Protein 6P2D (pdb70)

InterPro domains:
  IPR011611 Carbohydrate kinase PfkB [PF00294] (4-289)
  IPR029056 Ribokinase-like [G3DSA:3.40.1190.20] (3-298)
  IPR029056 Ribokinase-like [SSF53613] (1-293)
  IPR034093 Ketohexokinase [cd01939] (5-295)
  IPR052562 Ketohexokinase-related [PTHR42774] (1-298)

Structure (mmCIF, N/CA/C/O backbone):
data_6P2D
#
_entry.id   6P2D
#
_cell.length_a   42.252
_cell.length_b   78.446
_cell.length_c   150.772
_cell.angle_alpha   90.00
_cell.angle_beta   90.00
_cell.angle_gamma   90.00
#
_symmetry.space_group_name_H-M   'C 2 2 21'
#
loop_
_entity.id
_entity.type
_entity.pdbx_description
1 polymer Ketohexokinase
2 non-polymer "ADENOSINE-5'-DIPHOSPHATE"
3 non-polymer beta-D-fructofuranose
4 non-polymer 'NITRATE ION'
5 water water
#
loop_
_atom_site.group_PDB
_atom_site.id
_atom_site.type_symbol
_atom_site.label_atom_id
_atom_site.label_alt_id
_atom_site.label_comp_id
_atom_site.label_asym_id
_atom_site.label_entity_id
_atom_site.label_seq_id
_atom_site.pdbx_PDB_ins_code
_atom_site.Cartn_x
_atom_site.Cartn_y
_atom_site.Cartn_z
_atom_site.occupancy
_atom_site.B_iso_or_equiv
_atom_site.auth_seq_id
_atom_site.auth_comp_id
_atom_site.auth_asym_id
_atom_site.auth_atom_id
_atom_site.pdbx_PDB_model_num
ATOM 1 N N . GLU A 1 20 ? 31.307 49.600 69.295 1.00 31.46 3 GLU A N 1
ATOM 2 C CA . GLU A 1 20 ? 31.565 50.289 68.036 1.00 32.22 3 GLU A CA 1
ATOM 3 C C . GLU A 1 20 ? 32.477 49.464 67.129 1.00 24.32 3 GLU A C 1
ATOM 4 O O . GLU A 1 20 ? 32.337 49.495 65.906 1.00 19.33 3 GLU A O 1
ATOM 10 N N . LYS A 1 21 ? 33.410 48.726 67.730 1.00 14.32 4 LYS A N 1
ATOM 11 C CA . LYS A 1 21 ? 34.306 47.888 66.944 1.00 10.82 4 LYS A CA 1
ATOM 12 C C . LYS A 1 21 ? 33.512 46.820 66.203 1.00 11.45 4 LYS A C 1
ATOM 13 O O . LYS A 1 21 ? 32.541 46.266 66.727 1.00 13.43 4 LYS A O 1
ATOM 19 N N . GLN A 1 22 ? 33.924 46.544 64.971 1.00 6.46 5 GLN A N 1
ATOM 20 C CA . GLN A 1 22 ? 33.215 45.633 64.088 1.00 5.82 5 GLN A CA 1
ATOM 21 C C . GLN A 1 22 ? 33.959 44.310 63.976 1.00 4.59 5 GLN A C 1
ATOM 22 O O . GLN A 1 22 ? 35.065 44.134 64.494 1.00 5.64 5 GLN A O 1
ATOM 28 N N . ILE A 1 23 ? 33.322 43.368 63.292 1.00 3.58 6 ILE A N 1
ATOM 29 C CA . ILE A 1 23 ? 33.939 42.102 62.920 1.00 1.08 6 ILE A CA 1
ATOM 30 C C . ILE A 1 23 ? 34.150 42.135 61.415 1.00 4.40 6 ILE A C 1
ATOM 31 O O . ILE A 1 23 ? 33.228 42.465 60.663 1.00 4.12 6 ILE A O 1
ATOM 36 N N . LEU A 1 24 ? 35.364 41.828 60.975 1.00 2.81 7 LEU A N 1
AT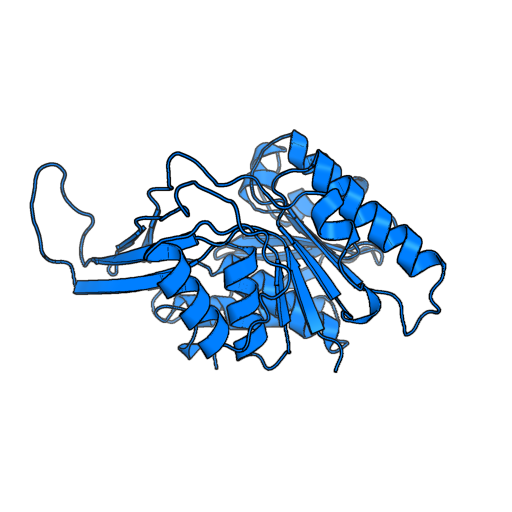OM 37 C CA . LEU A 1 24 ? 35.698 41.821 59.557 1.00 1.36 7 LEU A CA 1
ATOM 38 C C . LEU A 1 24 ? 35.858 40.388 59.077 1.00 3.30 7 LEU A C 1
ATOM 39 O O . LEU A 1 24 ? 36.551 39.590 59.716 1.00 4.08 7 LEU A O 1
ATOM 44 N N . CYS A 1 25 ? 35.220 40.068 57.952 1.00 2.02 8 CYS A N 1
ATOM 45 C CA . CYS A 1 25 ? 35.389 38.779 57.290 1.00 1.47 8 CYS A CA 1
ATOM 46 C C . CYS A 1 25 ? 35.991 39.028 55.916 1.00 2.19 8 CYS A C 1
ATOM 47 O O . CYS A 1 25 ? 35.440 39.803 55.129 1.00 4.30 8 CYS A O 1
ATOM 50 N N . VAL A 1 26 ? 37.113 38.372 55.631 1.00 2.76 9 VAL A N 1
ATOM 51 C CA . VAL A 1 26 ? 37.804 38.487 54.351 1.00 3.32 9 VAL A CA 1
ATOM 52 C C . VAL A 1 26 ? 37.608 37.187 53.587 1.00 3.36 9 VAL A C 1
ATOM 53 O O . VAL A 1 26 ? 37.861 36.101 54.122 1.00 0.01 9 VAL A O 1
ATOM 57 N N . GLY A 1 27 ? 37.165 37.294 52.337 1.00 3.11 10 GLY A N 1
ATOM 58 C CA . GLY A 1 27 ? 37.002 36.115 51.512 1.00 3.19 10 GLY A CA 1
ATOM 59 C C . GLY A 1 27 ? 36.176 36.340 50.262 1.00 3.15 10 GLY A C 1
ATOM 60 O O . GLY A 1 27 ? 36.334 37.351 49.575 1.00 4.65 10 GLY A O 1
ATOM 61 N N . LEU A 1 28 ? 35.274 35.408 49.971 1.00 4.68 11 LEU A N 1
ATOM 62 C CA . LEU A 1 28 ? 34.560 35.375 48.704 1.00 3.87 11 LEU A CA 1
ATOM 63 C C . LEU A 1 28 ? 33.123 35.850 48.875 1.00 4.28 11 LEU A C 1
ATOM 64 O O . LEU A 1 28 ? 32.466 35.534 49.872 1.00 3.47 11 LEU A O 1
ATOM 69 N N . VAL A 1 29 ? 32.648 36.618 47.895 1.00 3.50 12 VAL A N 1
ATOM 70 C CA . VAL A 1 29 ? 31.229 36.895 47.706 1.00 2.09 12 VAL A CA 1
ATOM 71 C C . VAL A 1 29 ? 30.853 36.408 46.313 1.00 3.34 12 VAL A C 1
ATOM 72 O O . VAL A 1 29 ? 31.594 36.633 45.349 1.00 5.49 12 VAL A O 1
ATOM 76 N N . VAL A 1 30 ? 29.733 35.697 46.219 1.00 3.77 13 VAL A N 1
ATOM 77 C CA . VAL A 1 30 ? 29.177 35.262 44.948 1.00 3.37 13 VAL A CA 1
ATOM 78 C C . VAL A 1 30 ? 27.682 35.540 44.971 1.00 3.96 13 VAL A C 1
ATOM 79 O O . VAL A 1 30 ? 27.089 35.787 46.020 1.00 4.59 13 VAL A O 1
ATOM 83 N N . LEU A 1 31 ? 27.074 35.489 43.794 1.00 3.94 14 LEU A N 1
ATOM 84 C CA . LEU A 1 31 ? 25.625 35.496 43.673 1.00 3.43 14 LEU A CA 1
ATOM 85 C C . LEU A 1 31 ? 25.157 34.050 43.560 1.00 5.90 14 LEU A C 1
ATOM 86 O O . LEU A 1 31 ? 25.580 33.328 42.651 1.00 2.68 14 LEU A O 1
ATOM 91 N N . ASP A 1 32 ? 24.319 33.621 44.501 1.00 3.46 15 ASP A N 1
ATOM 92 C CA . ASP A 1 32 ? 23.707 32.297 44.458 1.00 2.85 15 ASP A CA 1
ATOM 93 C C . ASP A 1 32 ? 22.327 32.410 43.823 1.00 7.31 15 ASP A C 1
ATOM 94 O O . ASP A 1 32 ? 21.452 33.098 44.358 1.00 5.95 15 ASP A O 1
ATOM 99 N N . ILE A 1 33 ? 22.126 31.739 42.695 1.00 2.90 16 ILE A N 1
ATOM 100 C CA . ILE A 1 33 ? 20.786 31.542 42.157 1.00 6.45 16 ILE A CA 1
ATOM 101 C C . ILE A 1 33 ? 20.356 30.152 42.598 1.00 6.09 16 ILE A C 1
ATOM 102 O O . ILE A 1 33 ? 20.939 29.145 42.178 1.00 6.33 16 ILE A O 1
ATOM 107 N N . ILE A 1 34 ? 19.361 30.098 43.477 1.00 5.21 17 ILE A N 1
ATOM 108 C CA . ILE A 1 34 ? 18.992 28.878 44.182 1.00 2.21 17 ILE A CA 1
ATOM 109 C C . ILE A 1 34 ? 17.652 28.398 43.648 1.00 5.29 17 ILE A C 1
ATOM 110 O O . ILE A 1 34 ? 16.657 29.131 43.700 1.00 4.60 17 ILE A O 1
ATOM 115 N N . ASN A 1 35 ? 17.628 27.164 43.149 1.00 5.70 18 ASN A N 1
ATOM 116 C CA . ASN A 1 35 ? 16.428 26.533 42.612 1.00 2.17 18 ASN A CA 1
ATOM 117 C C . ASN A 1 35 ? 15.978 25.452 43.587 1.00 7.08 18 ASN A C 1
ATOM 118 O O . ASN A 1 35 ? 16.681 24.456 43.783 1.00 10.09 18 ASN A O 1
ATOM 123 N N . VAL A 1 36 ? 14.815 25.649 44.198 1.00 9.46 19 VAL A N 1
ATOM 124 C CA . VAL A 1 36 ? 14.221 24.645 45.073 1.00 9.11 19 VAL A CA 1
ATOM 125 C C . VAL A 1 36 ? 13.352 23.732 44.219 1.00 14.33 19 VAL A C 1
ATOM 126 O O . VAL A 1 36 ? 12.425 24.195 43.545 1.00 5.85 19 VAL A O 1
ATOM 130 N N . VAL A 1 37 ? 13.651 22.435 44.240 1.00 10.00 20 VAL A N 1
ATOM 131 C CA . VAL A 1 37 ? 12.938 21.462 43.425 1.00 12.22 20 VAL A CA 1
ATOM 132 C C . VAL A 1 37 ? 12.353 20.380 44.324 1.00 15.82 20 VAL A C 1
ATOM 133 O O . VAL A 1 37 ? 12.796 20.167 45.455 1.00 17.93 20 VAL A O 1
ATOM 137 N N . ASP A 1 38 ? 11.335 19.694 43.801 1.00 14.49 21 ASP A N 1
ATOM 138 C CA . ASP A 1 38 ? 10.761 18.537 44.476 1.00 21.17 21 ASP A CA 1
ATOM 139 C C . ASP A 1 38 ? 11.362 17.222 43.999 1.00 20.80 21 ASP A C 1
ATOM 140 O O . ASP A 1 38 ? 11.084 16.176 44.596 1.00 17.84 21 ASP A O 1
ATOM 145 N N . LYS A 1 39 ? 12.162 17.249 42.937 1.00 12.62 22 LYS A N 1
ATOM 146 C CA . LYS A 1 39 ? 12.920 16.087 42.499 1.00 15.61 22 LYS A CA 1
ATOM 147 C C . LYS A 1 39 ? 14.118 16.581 41.705 1.00 17.23 22 LYS A C 1
ATOM 148 O O . LYS A 1 39 ? 14.047 17.611 41.028 1.00 13.50 22 LYS A O 1
ATOM 154 N N . TYR A 1 40 ? 15.224 15.853 41.815 1.00 20.33 23 TYR A N 1
ATOM 155 C CA . TYR A 1 40 ? 16.438 16.250 41.115 1.00 11.85 23 TYR A CA 1
ATOM 156 C C . TYR A 1 40 ? 16.177 16.261 39.612 1.00 13.48 23 TYR A C 1
ATOM 157 O O . TYR A 1 40 ? 15.562 15.322 39.089 1.00 12.83 23 TYR A O 1
ATOM 166 N N . PRO A 1 41 ? 16.605 17.297 38.893 1.00 12.90 24 PRO A N 1
ATOM 167 C CA . PRO A 1 41 ? 16.226 17.420 37.479 1.00 13.04 24 PRO A CA 1
ATOM 168 C C . PRO A 1 41 ? 16.775 16.272 36.647 1.00 16.33 24 PRO A C 1
ATOM 169 O O . PRO A 1 41 ? 17.940 15.887 36.770 1.00 12.25 24 PRO A O 1
ATOM 173 N N . GLU A 1 42 ? 15.913 15.717 35.802 1.00 14.60 25 GLU A N 1
ATOM 174 C CA . GLU A 1 42 ? 16.320 14.690 34.859 1.00 14.18 25 GLU A CA 1
ATOM 175 C C . GLU A 1 42 ? 17.028 15.343 33.681 1.00 11.23 25 GLU A C 1
ATOM 176 O O . GLU A 1 42 ? 16.508 16.292 33.084 1.00 11.65 25 GLU A O 1
ATOM 182 N N . GLU A 1 43 ? 18.222 14.846 33.360 1.00 11.42 26 GLU A N 1
ATOM 183 C CA . GLU A 1 43 ? 18.979 15.390 32.242 1.00 8.29 26 GLU A CA 1
ATOM 184 C C . GLU A 1 43 ? 18.143 15.355 30.968 1.00 10.74 26 GLU A C 1
ATOM 185 O O . GLU A 1 43 ? 17.386 14.409 30.729 1.00 15.04 26 GLU A O 1
ATOM 191 N N . ASP A 1 44 ? 18.255 16.426 30.177 1.00 8.40 27 ASP A N 1
ATOM 192 C CA . ASP A 1 44 ? 17.599 16.602 28.881 1.00 10.22 27 ASP A CA 1
ATOM 193 C C . ASP A 1 44 ? 16.107 16.902 28.995 1.00 14.88 27 ASP A C 1
ATOM 194 O O . ASP A 1 44 ? 15.358 16.668 28.040 1.00 12.90 27 ASP A O 1
ATOM 199 N N . THR A 1 45 ? 15.647 17.443 30.123 1.00 14.37 28 THR A N 1
ATOM 200 C CA . THR A 1 45 ? 14.234 17.745 30.321 1.00 17.99 28 THR A CA 1
ATOM 201 C C . THR A 1 45 ? 14.053 19.195 30.752 1.00 22.53 28 THR A C 1
ATOM 202 O O . THR A 1 45 ? 15.005 19.891 31.115 1.00 17.44 28 THR A O 1
ATOM 206 N N . ASP A 1 46 ? 12.800 19.643 30.705 1.00 14.90 29 ASP A N 1
ATOM 207 C CA . ASP A 1 46 ? 12.387 20.922 31.264 1.00 16.82 29 ASP A CA 1
ATOM 208 C C . ASP A 1 46 ? 11.342 20.672 32.341 1.00 20.32 29 ASP A C 1
ATOM 209 O O . ASP A 1 46 ? 10.472 19.810 32.186 1.00 23.72 29 ASP A O 1
ATOM 214 N N . ARG A 1 47 ? 11.428 21.429 33.430 1.00 11.00 30 ARG A N 1
ATOM 215 C CA . ARG A 1 47 ? 10.485 21.277 34.529 1.00 19.24 30 ARG A CA 1
ATOM 216 C C . ARG A 1 47 ? 10.545 22.518 35.405 1.00 17.93 30 ARG A C 1
ATOM 217 O O . ARG A 1 47 ? 11.626 23.063 35.645 1.00 15.98 30 ARG A O 1
ATOM 225 N N . ARG A 1 48 ? 9.381 22.962 35.870 1.00 10.20 31 ARG A N 1
ATOM 226 C CA . ARG A 1 48 ? 9.324 24.092 36.786 1.00 15.44 31 ARG A CA 1
ATOM 227 C C . ARG A 1 48 ? 9.907 23.715 38.140 1.00 17.44 31 ARG A C 1
ATOM 228 O O . ARG A 1 48 ? 9.727 22.594 38.624 1.00 15.92 31 ARG A O 1
ATOM 236 N N . CYS A 1 49 ? 10.602 24.664 38.752 1.00 11.71 32 CYS A N 1
ATOM 237 C CA . CYS A 1 49 ? 11.020 24.519 40.134 1.00 9.69 32 CYS A CA 1
ATOM 238 C C . CYS A 1 49 ? 9.851 24.837 41.061 1.00 7.87 32 CYS A C 1
ATOM 239 O O . CYS A 1 49 ? 8.824 25.379 40.644 1.00 9.70 32 CYS A O 1
ATOM 242 N N . LEU A 1 50 ? 10.014 24.491 42.3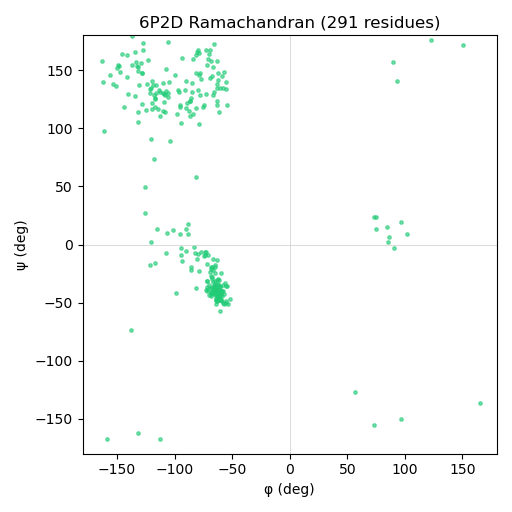40 1.00 13.41 33 LEU A N 1
ATOM 243 C CA . LEU A 1 50 ? 9.055 24.941 43.344 1.00 10.91 33 LEU A CA 1
ATOM 244 C C . LEU A 1 50 ? 9.211 26.431 43.609 1.00 9.60 33 LEU A C 1
ATOM 245 O O . LEU A 1 50 ? 8.219 27.147 43.780 1.00 6.70 33 LEU A O 1
ATOM 250 N N . SER A 1 51 ? 10.452 26.908 43.658 1.00 8.90 34 SER A N 1
ATOM 251 C CA . SER A 1 51 ? 10.746 28.320 43.844 1.00 8.40 34 SER A CA 1
ATOM 252 C C . SER A 1 51 ? 12.186 28.562 43.429 1.00 7.49 34 SER A C 1
ATOM 253 O O . SER A 1 51 ? 13.010 27.643 43.410 1.00 6.60 34 SER A O 1
ATOM 256 N N . GLN A 1 52 ? 12.477 29.815 43.099 1.00 5.12 35 GLN A N 1
ATOM 257 C CA . GLN A 1 52 ? 13.824 30.234 42.753 1.00 5.82 35 GLN A CA 1
ATOM 258 C C . GLN A 1 52 ? 14.065 31.615 43.341 1.00 6.72 35 GLN A C 1
ATOM 259 O O . GLN A 1 52 ? 13.150 32.440 43.391 1.00 7.48 35 GLN A O 1
ATOM 265 N N . ARG A 1 53 ? 15.291 31.863 43.794 1.00 7.21 36 ARG A N 1
ATOM 266 C CA . ARG A 1 53 ? 15.605 33.132 44.431 1.00 9.13 36 ARG A CA 1
ATOM 267 C C . ARG A 1 53 ? 17.063 33.482 44.184 1.00 7.65 36 ARG A C 1
ATOM 268 O O . ARG A 1 53 ? 17.909 32.601 44.002 1.00 7.92 36 ARG A O 1
ATOM 276 N N . TRP A 1 54 ? 17.343 34.781 44.173 1.00 7.23 37 TRP A N 1
ATOM 277 C CA . TRP A 1 54 ? 18.710 35.280 44.199 1.00 10.24 37 TRP A CA 1
ATOM 278 C C . TRP A 1 54 ? 19.120 35.485 45.649 1.00 11.81 37 TRP A C 1
ATOM 279 O O . TRP A 1 54 ? 18.369 36.074 46.431 1.00 5.97 37 TRP A O 1
ATOM 290 N N . GLN A 1 55 ? 20.305 34.998 46.004 1.00 5.93 38 GLN A N 1
ATOM 291 C CA . GLN A 1 55 ? 20.782 35.052 47.378 1.00 4.37 38 GLN A CA 1
ATOM 292 C C . GLN A 1 55 ? 22.268 35.370 47.365 1.00 2.80 38 GLN A C 1
ATOM 293 O O . GLN A 1 55 ? 23.032 34.730 46.635 1.00 4.24 38 GLN A O 1
ATOM 299 N N . ARG A 1 56 ? 22.675 36.367 48.148 1.00 4.88 39 ARG A N 1
ATOM 300 C CA . ARG A 1 56 ? 24.096 36.660 48.275 1.00 2.31 39 ARG A CA 1
ATOM 301 C C . ARG A 1 56 ? 24.795 35.496 48.967 1.00 3.10 39 ARG A C 1
ATOM 302 O O . ARG A 1 56 ? 24.337 35.010 50.005 1.00 6.88 39 ARG A O 1
ATOM 310 N N . GLY A 1 57 ? 25.900 35.044 48.378 1.00 3.35 40 GLY A N 1
ATOM 311 C CA . GLY A 1 57 ? 26.604 33.876 48.872 1.00 1.46 40 GLY A CA 1
ATOM 312 C C . GLY A 1 57 ? 28.098 34.083 49.007 1.00 2.19 40 GLY A C 1
ATOM 313 O O . GLY A 1 57 ? 28.573 35.221 49.001 1.00 2.57 40 GLY A O 1
ATOM 314 N N . GLY A 1 58 ? 28.852 32.991 49.101 1.00 3.30 41 GLY A N 1
ATOM 315 C CA . GLY A 1 58 ? 30.260 33.070 49.443 1.00 3.93 41 GLY A CA 1
ATOM 316 C C . GLY A 1 58 ? 30.453 32.905 50.937 1.00 2.78 41 GLY A C 1
ATOM 317 O O . GLY A 1 58 ? 29.662 33.438 51.720 1.00 4.45 41 GLY A O 1
ATOM 318 N N . ASN A 1 59 ? 31.502 32.182 51.345 1.00 2.37 42 ASN A N 1
ATOM 319 C CA . ASN A 1 59 ? 31.659 31.804 52.749 1.00 4.68 42 ASN A CA 1
ATOM 320 C C . ASN A 1 59 ? 31.768 33.028 53.654 1.00 2.66 42 ASN A C 1
ATOM 321 O O . ASN A 1 59 ? 30.994 33.186 54.606 1.00 2.65 42 ASN A O 1
ATOM 326 N N . ALA A 1 60 ? 32.745 33.897 53.389 1.00 1.87 43 ALA A N 1
ATOM 327 C CA . ALA A 1 60 ? 32.924 35.079 54.229 1.00 3.61 43 ALA A CA 1
ATOM 328 C C . ALA A 1 60 ? 31.709 35.993 54.153 1.00 2.56 43 ALA A C 1
ATOM 329 O O . ALA A 1 60 ? 31.308 36.596 55.156 1.00 1.38 43 ALA A O 1
ATOM 331 N N . SER A 1 61 ? 31.110 36.100 52.967 1.00 2.19 44 SER A N 1
ATOM 332 C CA . SER A 1 61 ? 29.936 36.944 52.780 1.00 2.61 44 SER A CA 1
ATOM 333 C C . SER A 1 61 ? 28.736 36.409 53.555 1.00 4.32 44 SER A C 1
ATOM 334 O O . SER A 1 61 ? 27.999 37.182 54.183 1.00 4.57 44 SER A O 1
ATOM 337 N N . ASN A 1 62 ? 28.533 35.089 53.533 1.00 2.34 45 ASN A N 1
ATOM 338 C CA . ASN A 1 62 ? 27.445 34.489 54.300 1.00 2.32 45 ASN A CA 1
ATOM 339 C C . ASN A 1 62 ? 27.650 34.659 55.800 1.00 3.82 45 ASN A C 1
ATOM 340 O O . ASN A 1 62 ? 26.679 34.867 56.536 1.00 2.01 45 ASN A O 1
ATOM 345 N N . SER A 1 63 ? 28.895 34.573 56.276 1.00 2.07 46 SER A N 1
ATOM 346 C CA . SER A 1 63 ? 29.125 34.782 57.702 1.00 2.20 46 SER A CA 1
ATOM 347 C C . SER A 1 63 ? 28.841 36.223 58.112 1.00 3.13 46 SER A C 1
ATOM 348 O O . SER A 1 63 ? 28.390 36.464 59.236 1.00 2.80 46 SER A O 1
ATOM 351 N N . CYS A 1 64 ? 29.083 37.190 57.223 1.00 1.33 47 CYS A N 1
ATOM 352 C CA . CYS A 1 64 ? 28.684 38.565 57.517 1.00 3.36 47 CYS A CA 1
ATOM 353 C C . CYS A 1 64 ? 27.172 38.674 57.660 1.00 4.73 47 CYS A C 1
ATOM 354 O O . CYS A 1 64 ? 26.672 39.414 58.516 1.00 3.64 47 CYS A O 1
ATOM 357 N N . THR A 1 65 ? 26.429 37.945 56.825 1.00 2.24 48 THR A N 1
ATOM 358 C CA . THR A 1 65 ? 24.973 37.961 56.914 1.00 3.91 48 THR A CA 1
ATOM 359 C C . THR A 1 65 ? 24.508 37.469 58.277 1.00 6.04 48 THR A C 1
ATOM 360 O O . THR A 1 65 ? 23.672 38.105 58.931 1.00 4.05 48 THR A O 1
ATOM 364 N N . VAL A 1 66 ? 25.058 36.343 58.731 1.00 2.74 49 VAL A N 1
ATOM 365 C CA . VAL A 1 66 ? 24.641 35.769 60.006 1.00 4.20 49 VAL A CA 1
ATOM 366 C C . VAL A 1 66 ? 25.087 36.651 61.166 1.00 4.63 49 VAL A C 1
ATOM 367 O O . VAL A 1 66 ? 24.325 36.882 62.112 1.00 3.96 49 VAL A O 1
ATOM 371 N N . LEU A 1 67 ? 26.319 37.169 61.111 1.00 3.21 50 LEU A N 1
ATOM 372 C CA . LEU A 1 67 ? 26.769 38.094 62.149 1.00 6.40 50 LEU A CA 1
ATOM 373 C C . LEU A 1 67 ? 25.842 39.299 62.245 1.00 6.83 50 LEU A C 1
ATOM 374 O O . LEU A 1 67 ? 25.469 39.719 63.346 1.00 3.42 50 LEU A O 1
ATOM 379 N N . SER A 1 68 ? 25.435 39.847 61.098 1.00 3.01 51 SER A N 1
ATOM 380 C CA . SER A 1 68 ? 24.513 40.980 61.096 1.00 10.38 51 SER A CA 1
ATOM 381 C C . SER A 1 68 ? 23.175 40.603 61.721 1.00 6.41 51 SER A C 1
ATOM 382 O O . SER A 1 68 ? 22.628 41.348 62.543 1.00 3.58 51 SER A O 1
ATOM 385 N N . LEU A 1 69 ? 22.628 39.449 61.335 1.00 3.33 52 LEU A N 1
ATOM 386 C CA . LEU A 1 69 ? 21.354 39.009 61.896 1.00 5.83 52 LEU A CA 1
ATOM 387 C C . LEU A 1 69 ? 21.462 38.787 63.400 1.00 6.33 52 LEU A C 1
ATOM 388 O O . LEU A 1 69 ? 20.513 39.061 64.145 1.00 7.32 52 LEU A O 1
ATOM 393 N N . LEU A 1 70 ? 22.616 38.304 63.866 1.00 3.64 53 LEU A N 1
ATOM 394 C CA . LEU A 1 70 ? 22.832 38.110 65.294 1.00 8.52 53 LEU A CA 1
ATOM 395 C C . LEU A 1 70 ? 23.049 39.420 66.042 1.00 8.22 53 LEU A C 1
ATOM 396 O O . LEU A 1 70 ? 23.080 39.406 67.277 1.00 7.68 53 LEU A O 1
ATOM 401 N N . GLY A 1 71 ? 23.204 40.538 65.338 1.00 6.74 54 GLY A N 1
ATOM 402 C CA . GLY A 1 71 ? 23.307 41.836 65.973 1.00 13.66 54 GLY A CA 1
ATOM 403 C C . GLY A 1 71 ? 24.697 42.424 66.082 1.00 16.64 54 GLY A C 1
ATOM 404 O O . GLY A 1 71 ? 24.864 43.441 66.765 1.00 10.52 54 GLY A O 1
ATOM 405 N N . ALA A 1 72 ? 25.698 41.828 65.442 1.00 4.12 55 ALA A N 1
ATOM 406 C CA . ALA A 1 72 ? 27.058 42.350 65.471 1.00 9.17 55 ALA A CA 1
ATOM 407 C C . ALA A 1 72 ? 27.311 43.203 64.234 1.00 9.98 55 ALA A C 1
ATOM 408 O O . ALA A 1 72 ? 27.012 42.780 63.113 1.00 19.33 55 ALA A O 1
ATOM 410 N N . ARG A 1 73 ? 27.851 44.403 64.440 1.00 5.53 56 ARG A N 1
ATOM 411 C CA . ARG A 1 73 ? 28.289 45.219 63.315 1.00 4.62 56 ARG A CA 1
ATOM 412 C C . ARG A 1 73 ? 29.474 44.542 62.643 1.00 4.31 56 ARG A C 1
ATOM 413 O O . ARG A 1 73 ? 30.442 44.165 63.310 1.00 4.89 56 ARG A O 1
ATOM 421 N N . CYS A 1 74 ? 29.398 44.365 61.326 1.00 4.60 57 CYS A N 1
ATOM 422 C CA . CYS A 1 74 ? 30.444 43.641 60.624 1.00 3.84 57 CYS A CA 1
ATOM 423 C C . CYS A 1 74 ? 30.735 44.290 59.279 1.00 7.52 57 CYS A C 1
ATOM 424 O O . CYS A 1 74 ? 29.953 45.088 58.756 1.00 5.47 57 CYS A O 1
ATOM 427 N N . ALA A 1 75 ? 31.891 43.930 58.731 1.00 3.17 58 ALA A N 1
ATOM 428 C CA . ALA A 1 75 ? 32.361 44.431 57.452 1.00 2.28 58 ALA A CA 1
ATOM 429 C C . ALA A 1 75 ? 32.830 43.255 56.612 1.00 5.05 58 ALA A C 1
ATOM 430 O O . ALA A 1 75 ? 33.249 42.224 57.145 1.00 1.92 58 ALA A O 1
ATOM 432 N N . PHE A 1 76 ? 32.754 43.417 55.296 1.00 3.33 59 PHE A N 1
ATOM 433 C CA . PHE A 1 76 ? 33.179 42.395 54.352 1.00 2.62 59 PHE A CA 1
ATOM 434 C C . PHE A 1 76 ? 34.301 42.941 53.484 1.00 3.22 59 PHE A C 1
ATOM 435 O O . PHE A 1 76 ? 34.247 44.088 53.033 1.00 2.16 59 PHE A O 1
ATOM 443 N N . MET A 1 77 ? 35.319 42.117 53.252 1.00 3.60 60 MET A N 1
ATOM 444 C CA . MET A 1 77 ? 36.387 42.447 52.319 1.00 2.37 60 MET A CA 1
ATOM 445 C C . MET A 1 77 ? 36.493 41.337 51.288 1.00 4.94 60 MET A C 1
ATOM 446 O O . MET A 1 77 ? 36.815 40.193 51.629 1.00 4.42 60 MET A O 1
ATOM 451 N N . GLY A 1 78 ? 36.209 41.677 50.038 1.00 2.59 61 GLY A N 1
ATOM 452 C CA . GLY A 1 78 ? 36.303 40.753 48.934 1.00 6.07 61 GLY A CA 1
ATOM 453 C C . GLY A 1 78 ? 36.428 41.523 47.639 1.00 7.56 61 GLY A C 1
ATOM 454 O O . GLY A 1 78 ? 36.655 42.734 47.636 1.00 9.21 61 GLY A O 1
ATOM 455 N N . SER A 1 79 ? 36.261 40.805 46.533 1.00 5.87 62 SER A N 1
ATOM 456 C CA . SER A 1 79 ? 36.399 41.372 45.201 1.00 6.14 62 SER A CA 1
ATOM 457 C C . SER A 1 79 ? 35.044 41.452 44.512 1.00 7.09 62 SER A C 1
ATOM 458 O O . SER A 1 79 ? 34.232 40.524 44.598 1.00 4.22 62 SER A O 1
ATOM 461 N N . LEU A 1 80 ? 34.814 42.565 43.823 1.00 4.16 63 LEU A N 1
ATOM 462 C CA . LEU A 1 80 ? 33.642 42.740 42.983 1.00 5.85 63 LEU A CA 1
ATOM 463 C C . LEU A 1 80 ? 34.070 43.393 41.678 1.00 7.02 63 LEU A C 1
ATOM 464 O O . LEU A 1 80 ? 35.092 44.081 41.618 1.00 7.29 63 LEU A O 1
ATOM 469 N N . ALA A 1 81 ? 33.285 43.157 40.633 1.00 7.91 64 ALA A N 1
ATOM 470 C CA . ALA A 1 81 ? 33.461 43.779 39.332 1.00 9.12 64 ALA A CA 1
ATOM 471 C C . ALA A 1 81 ? 32.138 44.401 38.892 1.00 8.78 64 ALA A C 1
ATOM 472 O O . ALA A 1 81 ? 31.072 43.885 39.229 1.00 10.00 64 ALA A O 1
ATOM 474 N N . PRO A 1 82 ? 32.192 45.504 38.144 1.00 10.77 65 PRO A N 1
ATOM 475 C CA . PRO A 1 82 ? 30.945 46.189 37.765 1.00 13.74 65 PRO A CA 1
ATOM 476 C C . PRO A 1 82 ? 30.013 45.277 36.984 1.00 10.45 65 PRO A C 1
ATOM 477 O O . PRO A 1 82 ? 30.451 44.429 36.203 1.00 15.47 65 PRO A O 1
ATOM 481 N N . GLY A 1 83 ? 28.720 45.452 37.206 1.00 10.91 66 GLY A N 1
ATOM 482 C CA . GLY A 1 83 ? 27.720 44.662 36.513 1.00 15.63 66 GLY A CA 1
ATOM 483 C C . GLY A 1 83 ? 26.478 44.482 37.360 1.00 16.32 66 GLY A C 1
ATOM 484 O O . GLY A 1 83 ? 26.435 44.831 38.539 1.00 14.42 66 GLY A O 1
ATOM 485 N N . HIS A 1 84 ? 25.451 43.911 36.724 1.00 12.54 67 HIS A N 1
ATOM 486 C CA . HIS A 1 84 ? 24.186 43.673 37.412 1.00 12.12 67 HIS A CA 1
ATOM 487 C C . HIS A 1 84 ? 24.378 42.795 38.643 1.00 10.41 67 HIS A C 1
ATOM 488 O O . HIS A 1 84 ? 23.694 42.978 39.657 1.00 8.40 67 HIS A O 1
ATOM 495 N N . VAL A 1 85 ? 25.304 41.836 38.573 1.00 10.94 68 VAL A N 1
ATOM 496 C CA . VAL A 1 85 ? 25.524 40.925 39.694 1.00 10.25 68 VAL A CA 1
ATOM 497 C C . VAL A 1 85 ? 26.034 41.691 40.908 1.00 6.81 68 VAL A C 1
ATOM 498 O O . VAL A 1 85 ? 25.490 41.572 42.012 1.00 7.90 68 VAL A O 1
ATOM 502 N N . ALA A 1 86 ? 27.085 42.493 40.721 1.00 7.69 69 ALA A N 1
ATOM 503 C CA . ALA A 1 86 ? 27.609 43.285 41.832 1.00 8.66 69 ALA A CA 1
ATOM 504 C C . ALA A 1 86 ? 26.576 44.274 42.357 1.00 9.82 69 ALA A C 1
ATOM 505 O O . ALA A 1 86 ? 26.521 44.528 43.565 1.00 6.89 69 ALA A O 1
ATOM 507 N N . ASP A 1 87 ? 25.751 44.839 41.471 1.00 9.29 70 ASP A N 1
ATOM 508 C CA . ASP A 1 87 ? 24.730 45.782 41.917 1.00 13.90 70 ASP A CA 1
ATOM 509 C C . ASP A 1 87 ? 23.742 45.111 42.861 1.00 13.45 70 ASP A C 1
ATOM 510 O O . ASP A 1 87 ? 23.374 45.683 43.894 1.00 7.33 70 ASP A O 1
ATOM 515 N N . PHE A 1 88 ? 23.305 43.894 42.526 1.00 7.03 71 PHE A N 1
ATOM 516 C CA . PHE A 1 88 ? 22.456 43.139 43.443 1.00 9.38 71 PHE A CA 1
ATOM 517 C C . PHE A 1 88 ? 23.178 42.879 44.758 1.00 8.97 71 PHE A C 1
ATOM 518 O O . PHE A 1 88 ? 22.606 43.053 45.841 1.00 9.60 71 PHE A O 1
ATOM 526 N N . LEU A 1 89 ? 24.439 42.450 44.677 1.00 8.65 72 LEU A N 1
ATOM 527 C CA . LEU A 1 89 ? 25.183 42.091 45.879 1.00 6.37 72 LEU A CA 1
ATOM 528 C C . LEU A 1 89 ? 25.417 43.304 46.772 1.00 5.27 72 LEU A C 1
ATOM 529 O O . LEU A 1 89 ? 25.287 43.210 47.998 1.00 5.49 72 LEU A O 1
ATOM 534 N N . VAL A 1 90 ? 25.748 44.454 46.178 1.00 8.11 73 VAL A N 1
ATOM 535 C CA . VAL A 1 90 ? 25.991 45.659 46.970 1.00 7.60 73 VAL A CA 1
ATOM 536 C C . VAL A 1 90 ? 24.721 46.091 47.694 1.00 6.23 73 VAL A C 1
ATOM 537 O O . VAL A 1 90 ? 24.754 46.450 48.879 1.00 11.49 73 VAL A O 1
ATOM 541 N N . ALA A 1 91 ? 23.583 46.061 46.994 1.00 7.26 74 ALA A N 1
ATOM 542 C CA . ALA A 1 91 ? 22.313 46.434 47.612 1.00 8.36 74 ALA A CA 1
ATOM 543 C C . ALA A 1 91 ? 21.952 45.486 48.745 1.00 12.05 74 ALA A C 1
ATOM 544 O O . ALA A 1 91 ? 21.404 45.909 49.770 1.00 8.84 74 ALA A O 1
ATOM 546 N N . ASP A 1 92 ? 22.243 44.196 48.573 1.00 6.90 75 ASP A N 1
ATOM 547 C CA . ASP A 1 92 ? 21.958 43.220 49.618 1.00 8.24 75 ASP A CA 1
ATOM 548 C C . ASP A 1 92 ? 22.863 43.430 50.825 1.00 6.14 75 ASP A C 1
ATOM 549 O O . ASP A 1 92 ? 22.399 43.381 51.971 1.00 5.78 75 ASP A O 1
ATOM 554 N N . PHE A 1 93 ? 24.161 43.648 50.583 1.00 8.11 76 PHE A N 1
ATOM 555 C CA . PHE A 1 93 ? 25.076 44.045 51.648 1.00 5.16 76 PHE A CA 1
ATOM 556 C C . PHE A 1 93 ? 24.533 45.254 52.402 1.00 8.00 76 PHE A C 1
ATOM 557 O O . PHE A 1 93 ? 24.520 45.281 53.637 1.00 4.68 76 PHE A O 1
ATOM 565 N N . ARG A 1 94 ? 24.076 46.269 51.662 1.00 6.36 77 ARG A N 1
ATOM 566 C CA . ARG A 1 94 ? 23.563 47.483 52.292 1.00 8.92 77 ARG A CA 1
ATOM 567 C C . ARG A 1 94 ? 22.312 47.195 53.113 1.00 10.20 77 ARG A C 1
ATOM 568 O O . ARG A 1 94 ? 22.149 47.728 54.216 1.00 10.15 77 ARG A O 1
ATOM 576 N N . GLN A 1 95 ? 21.425 46.342 52.594 1.00 12.32 78 GLN A N 1
ATOM 577 C CA . GLN A 1 95 ? 20.212 45.989 53.326 1.00 15.03 78 GLN A CA 1
ATOM 578 C C . GLN A 1 95 ? 20.543 45.358 54.674 1.00 20.09 78 GLN A C 1
ATOM 579 O O . GLN A 1 95 ? 19.881 45.643 55.680 1.00 13.33 78 GLN A O 1
ATOM 585 N N . ARG A 1 96 ? 21.571 44.507 54.718 1.00 8.36 79 ARG A N 1
ATOM 586 C CA . ARG A 1 96 ? 22.004 43.880 55.961 1.00 11.53 79 ARG A CA 1
ATOM 587 C C . ARG A 1 96 ? 22.860 44.787 56.834 1.00 8.58 79 ARG A C 1
ATOM 588 O O . ARG A 1 96 ? 23.171 44.406 57.967 1.00 12.84 79 ARG A O 1
ATOM 596 N N . GLY A 1 97 ? 23.262 45.955 56.341 1.00 7.62 80 GLY A N 1
ATOM 597 C CA . GLY A 1 97 ? 24.154 46.806 57.101 1.00 4.93 80 GLY A CA 1
ATOM 598 C C . GLY A 1 97 ? 25.586 46.326 57.169 1.00 8.93 80 GLY A C 1
ATOM 599 O O . GLY A 1 97 ? 26.305 46.687 58.106 1.00 7.54 80 GLY A O 1
ATOM 600 N N . VAL A 1 98 ? 26.028 45.519 56.211 1.00 4.76 81 VAL A N 1
ATOM 601 C CA . VAL A 1 98 ? 27.408 45.046 56.170 1.00 3.65 81 VAL A CA 1
ATOM 602 C C . VAL A 1 98 ? 28.257 46.090 55.458 1.00 5.00 81 VAL A C 1
ATOM 603 O O . VAL A 1 98 ? 27.943 46.495 54.332 1.00 7.66 81 VAL A O 1
ATOM 607 N N . ASP A 1 99 ? 29.333 46.524 56.109 1.00 3.02 82 ASP A N 1
ATOM 608 C CA . ASP A 1 99 ? 30.211 47.523 55.514 1.00 5.45 82 ASP A CA 1
ATOM 609 C C . ASP A 1 99 ? 31.028 46.900 54.391 1.00 8.25 82 ASP A C 1
ATOM 610 O O . ASP A 1 99 ? 31.652 45.850 54.573 1.00 5.43 82 ASP A O 1
ATOM 615 N N . VAL A 1 100 ? 31.029 47.553 53.228 1.00 6.18 83 VAL A N 1
ATOM 616 C CA . VAL A 1 100 ? 31.764 47.059 52.069 1.00 5.63 83 VAL A CA 1
ATOM 617 C C . VAL A 1 100 ? 32.696 48.141 51.541 1.00 9.01 83 VAL A C 1
ATOM 618 O O . VAL A 1 100 ? 33.034 48.154 50.352 1.00 8.99 83 VAL A O 1
ATOM 622 N N . SER A 1 101 ? 33.123 49.053 52.419 1.00 7.70 84 SER A N 1
ATOM 623 C CA . SER A 1 101 ? 34.015 50.124 51.991 1.00 6.88 84 SER A CA 1
ATOM 624 C C . SER A 1 101 ? 35.400 49.613 51.607 1.00 7.68 84 SER A C 1
ATOM 625 O O . SER A 1 101 ? 36.110 50.296 50.864 1.00 11.28 84 SER A O 1
ATOM 628 N N . GLN A 1 102 ? 35.796 48.433 52.084 1.00 5.46 85 GLN A N 1
ATOM 629 C CA . GLN A 1 102 ? 37.107 47.873 51.784 1.00 4.85 85 GLN A CA 1
ATOM 630 C C . GLN A 1 102 ? 37.051 46.794 50.710 1.00 7.67 85 GLN A C 1
ATOM 631 O O . GLN A 1 102 ? 38.035 46.070 50.521 1.00 4.51 85 GLN A O 1
ATOM 637 N N . VAL A 1 103 ? 35.921 46.662 50.011 1.00 4.61 86 VAL A N 1
ATOM 638 C CA . VAL A 1 103 ? 35.852 45.755 48.874 1.00 6.53 86 VAL A CA 1
ATOM 639 C C . VAL A 1 103 ? 36.814 46.234 47.796 1.00 6.61 86 VAL A C 1
ATOM 640 O O . VAL A 1 103 ? 36.925 47.438 47.529 1.00 6.17 86 VAL A O 1
ATOM 644 N N . THR A 1 104 ? 37.531 45.293 47.182 1.00 4.85 87 THR A N 1
ATOM 645 C CA . THR A 1 104 ? 38.422 45.601 46.068 1.00 4.67 87 THR A CA 1
ATOM 646 C C . THR A 1 104 ? 37.614 45.556 44.777 1.00 7.27 87 THR A C 1
ATOM 647 O O . THR A 1 104 ? 37.190 44.483 44.338 1.00 5.99 87 THR A O 1
ATOM 651 N N . TRP A 1 105 ? 37.406 46.716 44.165 1.00 8.16 88 TRP A N 1
ATOM 652 C CA . TRP A 1 105 ? 36.650 46.804 42.922 1.00 7.37 88 TRP A CA 1
ATOM 653 C C . TRP A 1 105 ? 37.606 46.592 41.756 1.00 12.40 88 TRP A C 1
ATOM 654 O O . TRP A 1 105 ? 38.520 47.392 41.534 1.00 13.11 88 TRP A O 1
ATOM 665 N N . GLN A 1 106 ? 37.410 45.499 41.030 1.00 10.99 89 GLN A N 1
ATOM 666 C CA . GLN A 1 106 ? 38.193 45.234 39.838 1.00 13.84 89 GLN A CA 1
ATOM 667 C C . GLN A 1 106 ? 37.676 46.079 38.682 1.00 20.63 89 GLN A C 1
ATOM 668 O O . GLN A 1 106 ? 36.484 46.388 38.596 1.00 20.92 89 GLN A O 1
ATOM 674 N N . SER A 1 107 ? 38.592 46.468 37.794 1.00 25.07 90 SER A N 1
ATOM 675 C CA . SER A 1 107 ? 38.204 47.296 36.657 1.00 24.05 90 SER A CA 1
ATOM 676 C C . SER A 1 107 ? 37.255 46.546 35.732 1.00 25.35 90 SER A C 1
ATOM 677 O O . SER A 1 107 ? 36.271 47.115 35.241 1.00 21.83 90 SER A O 1
ATOM 680 N N . GLN A 1 108 ? 37.533 45.268 35.483 1.00 20.87 91 GLN A N 1
ATOM 681 C CA . GLN A 1 108 ? 36.707 44.430 34.629 1.00 22.44 91 GLN A CA 1
ATOM 682 C C . GLN A 1 108 ? 36.551 43.065 35.284 1.00 25.48 91 GLN A C 1
ATOM 683 O O . GLN A 1 108 ? 37.109 42.795 36.353 1.00 16.21 91 GLN A O 1
ATOM 689 N N . GLY A 1 109 ? 35.801 42.194 34.625 1.00 23.12 92 GLY A N 1
ATOM 690 C CA . GLY A 1 109 ? 35.657 40.817 35.044 1.00 18.71 92 GLY A CA 1
ATOM 691 C C . GLY A 1 109 ? 34.209 40.446 35.291 1.00 11.91 92 GLY A C 1
ATOM 692 O O . GLY A 1 109 ? 33.300 41.272 35.223 1.00 14.06 92 GLY A O 1
ATOM 693 N N . ASP A 1 110 ? 34.015 39.166 35.591 1.00 11.99 93 ASP A N 1
ATOM 694 C CA . ASP A 1 110 ? 32.701 38.596 35.863 1.00 14.51 93 ASP A CA 1
ATOM 695 C C . ASP A 1 110 ? 32.625 38.249 37.343 1.00 7.13 93 ASP A C 1
ATOM 696 O O . ASP A 1 110 ? 33.354 37.371 37.816 1.00 9.48 93 ASP A O 1
ATOM 701 N N . THR A 1 111 ? 31.750 38.929 38.068 1.00 11.32 94 THR A N 1
ATOM 702 C CA . THR A 1 111 ? 31.498 38.555 39.450 1.00 12.54 94 THR A CA 1
ATOM 703 C C . THR A 1 111 ? 30.913 37.148 39.481 1.00 11.27 94 THR A C 1
ATOM 704 O O . THR A 1 111 ? 29.888 36.898 38.828 1.00 11.36 94 THR A O 1
ATOM 708 N N . PRO A 1 112 ? 31.522 36.210 40.205 1.00 8.94 95 PRO A N 1
ATOM 709 C CA . PRO A 1 112 ? 31.107 34.807 40.099 1.00 5.39 95 PRO A CA 1
ATOM 710 C C . PRO A 1 112 ? 29.668 34.590 40.540 1.00 6.40 95 PRO A C 1
ATOM 711 O O . PRO A 1 112 ? 29.149 35.267 41.430 1.00 4.69 95 PRO A O 1
ATOM 715 N N . CYS A 1 113 ? 29.027 33.622 39.893 1.00 6.33 96 CYS A N 1
ATOM 716 C CA A CYS A 1 113 ? 27.641 33.257 40.161 0.50 6.32 96 CYS A CA 1
ATOM 717 C CA B CYS A 1 113 ? 27.649 33.261 40.182 0.50 6.34 96 CYS A CA 1
ATOM 718 C C . CYS A 1 113 ? 27.545 31.747 40.285 1.00 3.89 96 CYS A C 1
ATOM 719 O O . CYS A 1 113 ? 28.046 31.023 39.420 1.00 4.75 96 CYS A O 1
ATOM 724 N N . SER A 1 114 ? 26.900 31.275 41.347 1.00 4.79 97 SER A N 1
ATOM 725 C CA . SER A 1 114 ? 26.704 29.852 41.584 1.00 5.42 97 SER A CA 1
ATOM 726 C C . SER A 1 114 ? 25.257 29.486 41.293 1.00 8.68 97 SER A C 1
ATOM 727 O O . SER A 1 114 ? 24.336 30.159 41.769 1.00 6.28 97 SER A O 1
ATOM 730 N N . CYS A 1 115 ? 25.059 28.437 40.501 1.00 6.39 98 CYS A N 1
ATOM 731 C CA A CYS A 1 115 ? 23.733 27.887 40.262 0.50 7.92 98 CYS A CA 1
ATOM 732 C CA B CYS A 1 115 ? 23.734 27.881 40.252 0.50 7.92 98 CYS A CA 1
ATOM 733 C C . CYS A 1 115 ? 23.536 26.686 41.175 1.00 4.87 98 CYS A C 1
ATOM 734 O O . CYS A 1 115 ? 24.264 25.692 41.074 1.00 4.14 98 CYS A O 1
ATOM 739 N N . CYS A 1 116 ? 22.558 26.785 42.068 1.00 7.01 99 CYS A N 1
ATOM 740 C CA . CYS A 1 116 ? 22.354 25.802 43.119 1.00 8.92 99 CYS A CA 1
ATOM 741 C C . CYS A 1 116 ? 21.017 25.096 42.950 1.00 10.45 99 CYS A C 1
ATOM 742 O O . CYS A 1 116 ? 19.999 25.727 42.650 1.00 9.04 99 CYS A O 1
ATOM 745 N N . ILE A 1 117 ? 21.032 23.780 43.139 1.00 10.34 100 ILE A N 1
ATOM 746 C CA . ILE A 1 117 ? 19.830 22.956 43.108 1.00 6.83 100 ILE A CA 1
ATOM 747 C C . ILE A 1 117 ? 19.629 22.397 44.507 1.00 11.50 100 ILE A C 1
ATOM 748 O O . ILE A 1 117 ? 20.476 21.650 45.013 1.00 13.20 100 ILE A O 1
ATOM 753 N N . VAL A 1 118 ? 18.522 22.771 45.138 1.00 14.12 101 VAL A N 1
ATOM 754 C CA . VAL A 1 118 ? 18.185 22.322 46.483 1.00 14.41 101 VAL A CA 1
ATOM 755 C C . VAL A 1 118 ? 16.961 21.424 46.370 1.00 17.47 101 VAL A C 1
ATOM 756 O O . VAL A 1 118 ? 15.861 21.893 46.054 1.00 12.60 101 VAL A O 1
ATOM 760 N N . ASN A 1 119 ? 17.153 20.130 46.618 1.00 12.70 102 ASN A N 1
ATOM 761 C CA . ASN A 1 119 ? 16.078 19.150 46.515 1.00 12.82 102 ASN A CA 1
ATOM 762 C C . ASN A 1 119 ? 15.290 19.155 47.818 1.00 22.59 102 ASN A C 1
ATOM 763 O O . ASN A 1 119 ? 15.804 18.754 48.868 1.00 24.35 102 ASN A O 1
ATOM 768 N N . ASN A 1 120 ? 14.038 19.611 47.749 1.00 28.06 103 ASN A N 1
ATOM 769 C CA . ASN A 1 120 ? 13.200 19.719 48.937 1.00 24.27 103 ASN A CA 1
ATOM 770 C C . ASN A 1 120 ? 12.848 18.361 49.529 1.00 20.25 103 ASN A C 1
ATOM 771 O O . ASN A 1 120 ? 12.518 18.284 50.717 1.00 36.14 103 ASN A O 1
ATOM 776 N N . SER A 1 121 ? 12.922 17.291 48.738 1.00 15.61 104 SER A N 1
ATOM 777 C CA . SER A 1 121 ? 12.448 15.990 49.195 1.00 17.39 104 SER A CA 1
ATOM 778 C C . SER A 1 121 ? 13.479 15.272 50.061 1.00 25.67 104 SER A C 1
ATOM 779 O O . SER A 1 121 ? 13.110 14.591 51.025 1.00 20.88 104 SER A O 1
ATOM 782 N N . ASN A 1 122 ? 14.767 15.399 49.737 1.00 22.00 105 ASN A N 1
ATOM 783 C CA . ASN A 1 122 ? 15.812 14.709 50.481 1.00 21.64 105 ASN A CA 1
ATOM 784 C C . ASN A 1 122 ? 16.838 15.645 51.107 1.00 23.13 105 ASN A C 1
ATOM 785 O O . ASN A 1 122 ? 17.802 15.161 51.713 1.00 16.62 105 ASN A O 1
ATOM 790 N N . GLY A 1 123 ? 16.670 16.958 50.973 1.00 16.57 106 GLY A N 1
ATOM 791 C CA . GLY A 1 123 ? 17.596 17.899 51.572 1.00 11.51 106 GLY A CA 1
ATOM 792 C C . GLY A 1 123 ? 18.932 18.028 50.877 1.00 16.78 106 GLY A C 1
ATOM 793 O O . GLY A 1 123 ? 19.855 18.621 51.447 1.00 18.71 106 GLY A O 1
ATOM 794 N N . SER A 1 124 ? 19.069 17.501 49.663 1.00 11.05 107 SER A N 1
ATOM 795 C CA . SER A 1 124 ? 20.351 17.543 48.974 1.00 15.83 107 SER A CA 1
ATOM 796 C C . SER A 1 124 ? 20.670 18.957 48.501 1.00 17.08 107 SER A C 1
ATOM 797 O O . SER A 1 124 ? 19.780 19.782 48.273 1.00 7.90 107 SER A O 1
ATOM 800 N N . ARG A 1 125 ? 21.965 19.230 48.355 1.00 12.73 108 ARG A N 1
ATOM 801 C CA . ARG A 1 125 ? 22.467 20.533 47.929 1.00 12.88 108 ARG A CA 1
ATOM 802 C C . ARG A 1 125 ? 23.483 20.313 46.818 1.00 13.01 108 ARG A C 1
ATOM 803 O O . ARG A 1 125 ? 24.549 19.737 47.054 1.00 10.77 108 ARG A O 1
ATOM 811 N N . THR A 1 126 ? 23.157 20.773 45.615 1.00 12.03 109 THR A N 1
ATOM 812 C CA . THR A 1 126 ? 24.037 20.666 44.459 1.00 8.93 109 THR A CA 1
ATOM 813 C C . THR A 1 126 ? 24.407 22.067 43.996 1.00 8.88 109 THR A C 1
ATOM 814 O O . THR A 1 126 ? 23.526 22.899 43.762 1.00 8.76 109 THR A O 1
ATOM 818 N N . ILE A 1 127 ? 25.705 22.332 43.877 1.00 8.50 110 ILE A N 1
ATOM 819 C CA . ILE A 1 127 ? 26.203 23.653 43.511 1.00 10.69 110 ILE A CA 1
ATOM 820 C C . ILE A 1 127 ? 26.993 23.527 42.217 1.00 11.44 110 ILE A C 1
ATOM 821 O O . ILE A 1 127 ? 27.972 22.774 42.153 1.00 10.64 110 ILE A O 1
ATOM 826 N N . ILE A 1 128 ? 26.567 24.262 41.192 1.00 8.04 111 ILE A N 1
ATOM 827 C CA . ILE A 1 128 ? 27.350 24.436 39.973 1.00 7.40 111 ILE A CA 1
ATOM 828 C C . ILE A 1 128 ? 28.138 25.728 40.155 1.00 6.16 111 ILE A C 1
ATOM 829 O O . ILE A 1 128 ? 27.586 26.825 40.054 1.00 5.50 111 ILE A O 1
ATOM 834 N N . LEU A 1 129 ? 29.431 25.598 40.435 1.00 5.81 112 LEU A N 1
ATOM 835 C CA . LEU A 1 129 ? 30.265 26.752 40.738 1.00 8.45 112 LEU A CA 1
ATOM 836 C C . LEU A 1 129 ? 30.723 27.445 39.461 1.00 8.95 112 LEU A C 1
ATOM 837 O O . LEU A 1 129 ? 30.930 26.810 38.424 1.00 9.91 112 LEU A O 1
ATOM 842 N N . TYR A 1 130 ? 30.881 28.765 39.552 1.00 10.39 113 TYR A N 1
ATOM 843 C CA . TYR A 1 130 ? 31.399 29.542 38.434 1.00 9.47 113 TYR A CA 1
ATOM 844 C C . TYR A 1 130 ? 32.766 29.014 38.009 1.00 9.83 113 TYR A C 1
ATOM 845 O O . TYR A 1 130 ? 33.542 28.508 38.824 1.00 14.54 113 TYR A O 1
ATOM 854 N N . ASP A 1 131 ? 33.056 29.127 36.710 1.00 11.29 114 ASP A N 1
ATOM 855 C CA . ASP A 1 131 ? 34.289 28.541 36.192 1.00 15.34 114 ASP A CA 1
ATOM 856 C C . ASP A 1 131 ? 35.518 29.317 36.646 1.00 16.24 114 ASP A C 1
ATOM 857 O O . ASP A 1 131 ? 36.587 28.724 36.834 1.00 17.30 114 ASP A O 1
ATOM 862 N N . THR A 1 132 ? 35.390 30.626 36.839 1.00 15.27 115 THR A N 1
ATOM 863 C CA . THR A 1 132 ? 36.502 31.467 37.254 1.00 15.90 115 THR A CA 1
ATOM 864 C C . THR A 1 132 ? 36.103 32.268 38.487 1.00 18.32 115 THR A C 1
ATOM 865 O O . THR A 1 132 ? 34.952 32.243 38.931 1.00 21.60 115 THR A O 1
ATOM 869 N N . ASN A 1 133 ? 37.079 32.980 39.040 1.00 15.97 116 ASN A N 1
ATOM 870 C CA . ASN A 1 133 ? 36.854 33.927 40.120 1.00 17.37 116 ASN A CA 1
ATOM 871 C C . ASN A 1 133 ? 37.595 35.218 39.809 1.00 18.19 116 ASN A C 1
ATOM 872 O O . ASN A 1 133 ? 38.558 35.237 39.037 1.00 12.90 116 ASN A O 1
ATOM 877 N N . LEU A 1 134 ? 37.128 36.303 40.417 1.00 13.76 117 LEU A N 1
ATOM 878 C CA . LEU A 1 134 ? 37.876 37.542 40.378 1.00 11.51 117 LEU A CA 1
ATOM 879 C C . LEU A 1 134 ? 39.156 37.384 41.193 1.00 12.99 117 LEU A C 1
ATOM 880 O O . LEU A 1 134 ? 39.248 36.502 42.051 1.00 13.33 117 LEU A O 1
ATOM 885 N N . PRO A 1 135 ? 40.167 38.210 40.929 1.00 10.90 118 PRO A N 1
ATOM 886 C CA . PRO A 1 135 ? 41.360 38.191 41.784 1.00 12.23 118 PRO A CA 1
ATOM 887 C C . PRO A 1 135 ? 40.969 38.417 43.237 1.00 15.01 118 PRO A C 1
ATOM 888 O O . PRO A 1 135 ? 40.163 39.297 43.549 1.00 18.99 118 PRO A O 1
ATOM 892 N N . ASP A 1 136 ? 41.521 37.591 44.122 1.00 14.76 119 ASP A N 1
ATOM 893 C CA . ASP A 1 136 ? 41.230 37.717 45.541 1.00 8.50 119 ASP A CA 1
ATOM 894 C C . ASP A 1 136 ? 41.854 38.994 46.102 1.00 12.05 119 ASP A C 1
ATOM 895 O O . ASP A 1 136 ? 42.682 39.652 45.464 1.00 11.17 119 ASP A O 1
ATOM 900 N N . VAL A 1 137 ? 41.433 39.344 47.320 1.00 11.78 120 VAL A N 1
ATOM 901 C CA . VAL A 1 137 ? 42.011 40.485 48.021 1.00 11.30 120 VAL A CA 1
ATOM 902 C C . VAL A 1 137 ? 43.509 40.277 48.183 1.00 8.83 120 VAL A C 1
ATOM 903 O O . VAL A 1 137 ? 43.966 39.192 48.564 1.00 8.87 120 VAL A O 1
ATOM 907 N N . SER A 1 138 ? 44.282 41.317 47.895 1.00 8.00 121 SER A N 1
ATOM 908 C CA . SER A 1 138 ? 45.728 41.237 48.015 1.00 8.71 121 SER A CA 1
ATOM 909 C C . SER A 1 138 ? 46.183 41.725 49.386 1.00 12.55 121 SER A C 1
ATOM 910 O O . SER A 1 138 ? 45.461 42.428 50.098 1.00 7.57 121 SER A O 1
ATOM 913 N N . ALA A 1 139 ? 47.406 41.334 49.754 1.00 7.01 122 ALA A N 1
ATOM 914 C CA . ALA A 1 139 ? 48.010 41.874 50.966 1.00 7.27 122 ALA A CA 1
ATOM 915 C C . ALA A 1 139 ? 48.195 43.381 50.857 1.00 12.46 122 ALA A C 1
ATOM 916 O O . ALA A 1 139 ? 48.065 44.097 51.856 1.00 6.87 122 ALA A O 1
ATOM 918 N N . LYS A 1 140 ? 48.489 43.877 49.652 1.00 11.71 123 LYS A N 1
ATOM 919 C CA . LYS A 1 140 ? 48.537 45.317 49.422 1.00 12.67 123 LYS A CA 1
ATOM 920 C C . LYS A 1 140 ? 47.186 45.965 49.709 1.00 10.94 123 LYS A C 1
ATOM 921 O O . LYS A 1 140 ? 47.123 47.031 50.333 1.00 11.16 123 LYS A O 1
ATOM 927 N N . ASP A 1 141 ? 46.094 45.334 49.262 1.00 9.88 124 ASP A N 1
ATOM 928 C CA . ASP A 1 141 ? 44.756 45.815 49.603 1.00 8.78 124 ASP A CA 1
ATOM 929 C C . ASP A 1 141 ? 44.555 45.843 51.111 1.00 8.90 124 ASP A C 1
ATOM 930 O O . ASP A 1 141 ? 44.076 46.836 51.674 1.00 6.45 124 ASP A O 1
ATOM 935 N N . PHE A 1 142 ? 44.899 44.740 51.777 1.00 4.04 125 PHE A N 1
ATOM 936 C CA . PHE A 1 142 ? 44.621 44.602 53.200 1.00 10.90 125 PHE A CA 1
ATOM 937 C C . PHE A 1 142 ? 45.456 45.563 54.033 1.00 7.88 125 PHE A C 1
ATOM 938 O O . PHE A 1 142 ? 45.033 45.969 55.122 1.00 7.94 125 PHE A O 1
ATOM 946 N N . GLU A 1 143 ? 46.637 45.937 53.539 1.00 9.57 126 GLU A N 1
ATOM 947 C CA . GLU A 1 143 ? 47.485 46.879 54.256 1.00 9.14 126 GLU A CA 1
ATOM 948 C C . GLU A 1 143 ? 46.802 48.225 54.477 1.00 7.24 126 GLU A C 1
ATOM 949 O O . GLU A 1 143 ? 47.160 48.938 55.420 1.00 7.92 126 GLU A O 1
ATOM 955 N N . LYS A 1 144 ? 45.822 48.582 53.643 1.00 7.27 127 LYS A N 1
ATOM 956 C CA . LYS A 1 144 ? 45.145 49.868 53.762 1.00 11.31 127 LYS A CA 1
ATOM 957 C C . LYS A 1 144 ? 44.047 49.872 54.816 1.00 8.16 127 LYS A C 1
ATOM 958 O O . LYS A 1 144 ? 43.492 50.937 55.105 1.00 15.83 127 LYS A O 1
ATOM 964 N N . VAL A 1 145 ? 43.729 48.720 55.395 1.00 7.74 128 VAL A N 1
ATOM 965 C CA . VAL A 1 145 ? 42.643 48.610 56.362 1.00 7.43 128 VAL A CA 1
ATOM 966 C C . VAL A 1 145 ? 43.119 49.105 57.721 1.00 9.86 128 VAL A C 1
ATOM 967 O O . VAL A 1 145 ? 44.204 48.733 58.187 1.00 6.79 128 VAL A O 1
ATOM 971 N N . ASP A 1 146 ? 42.306 49.949 58.358 1.00 5.69 129 ASP A N 1
ATOM 972 C CA . ASP A 1 146 ? 42.550 50.425 59.719 1.00 5.91 129 ASP A CA 1
ATOM 973 C C . ASP A 1 146 ? 42.130 49.324 60.684 1.00 5.76 129 ASP A C 1
ATOM 974 O O . ASP A 1 146 ? 40.939 49.117 60.928 1.00 5.12 129 ASP A O 1
ATOM 979 N N . LEU A 1 147 ? 43.116 48.620 61.246 1.00 6.36 130 LEU A N 1
ATOM 980 C CA . LEU A 1 147 ? 42.827 47.458 62.078 1.00 4.51 130 LEU A CA 1
ATOM 981 C C . LEU A 1 147 ? 42.164 47.826 63.400 1.00 7.84 130 LEU A C 1
ATOM 982 O O . LEU A 1 147 ? 41.481 46.980 63.987 1.00 1.90 130 LEU A O 1
ATOM 987 N N . THR A 1 148 ? 42.337 49.062 63.882 1.00 6.24 131 THR A N 1
ATOM 988 C CA . THR A 1 148 ? 41.668 49.458 65.117 1.00 7.35 131 THR A CA 1
ATOM 989 C C . THR A 1 148 ? 40.152 49.520 64.970 1.00 8.29 131 THR A C 1
ATOM 990 O O . THR A 1 148 ? 39.454 49.614 65.987 1.00 9.24 131 THR A O 1
ATOM 994 N N . ARG A 1 149 ? 39.628 49.464 63.741 1.00 5.70 132 ARG A N 1
ATOM 995 C CA . ARG A 1 149 ? 38.184 49.412 63.538 1.00 7.47 132 ARG A CA 1
ATOM 996 C C . ARG A 1 149 ? 37.565 48.108 64.020 1.00 8.46 132 ARG A C 1
ATOM 997 O O . ARG A 1 149 ? 36.350 48.062 64.236 1.00 6.39 132 ARG A O 1
ATOM 1005 N N . PHE A 1 150 ? 38.357 47.049 64.178 1.00 5.46 133 PHE A N 1
ATOM 1006 C CA . PHE A 1 150 ? 37.820 45.704 64.323 1.00 5.99 133 PHE A CA 1
ATOM 1007 C C . PHE A 1 150 ? 38.314 45.039 65.600 1.00 4.99 133 PHE A C 1
ATOM 1008 O O . PHE A 1 150 ? 39.493 45.142 65.955 1.00 8.17 133 PHE A O 1
ATOM 1016 N N . LYS A 1 151 ? 37.401 44.353 66.283 1.00 3.53 134 LYS A N 1
ATOM 1017 C CA . LYS A 1 151 ? 37.751 43.517 67.422 1.00 6.14 134 LYS A CA 1
ATOM 1018 C C . LYS A 1 151 ? 37.990 42.066 67.031 1.00 4.46 134 LYS A C 1
ATOM 1019 O O . LYS A 1 151 ? 38.555 41.307 67.830 1.00 3.47 134 LYS A O 1
ATOM 1025 N N . TRP A 1 152 ? 37.591 41.677 65.820 1.00 6.05 135 TRP A N 1
ATOM 1026 C CA . TRP A 1 152 ? 37.739 40.318 65.322 1.00 2.92 135 TRP A CA 1
ATOM 1027 C C . TRP A 1 152 ? 37.890 40.374 63.811 1.00 1.31 135 TRP A C 1
ATOM 1028 O O . TRP A 1 152 ? 37.166 41.114 63.140 1.00 2.69 135 TRP A O 1
ATOM 1039 N N . ILE A 1 153 ? 38.826 39.591 63.282 1.00 0.01 136 ILE A N 1
ATOM 1040 C CA . ILE A 1 153 ? 39.031 39.471 61.843 1.00 1.68 136 ILE A CA 1
ATOM 1041 C C . ILE A 1 153 ? 39.023 37.990 61.492 1.00 1.21 136 ILE A C 1
ATOM 1042 O O . ILE A 1 153 ? 39.836 37.222 62.017 1.00 2.06 136 ILE A O 1
ATOM 1047 N N . HIS A 1 154 ? 38.105 37.592 60.617 1.00 1.07 137 HIS A N 1
ATOM 1048 C CA . HIS A 1 154 ? 38.006 36.218 60.140 1.00 1.88 137 HIS A CA 1
ATOM 1049 C C . HIS A 1 154 ? 38.420 36.175 58.679 1.00 2.74 137 HIS A C 1
ATOM 1050 O O . HIS A 1 154 ? 37.937 36.975 57.871 1.00 1.47 137 HIS A O 1
ATOM 1057 N N . ILE A 1 155 ? 39.311 35.249 58.340 1.00 2.77 138 ILE A N 1
ATOM 1058 C CA . ILE A 1 155 ? 39.820 35.132 56.981 1.00 3.22 138 ILE A CA 1
ATOM 1059 C C . ILE A 1 155 ? 39.417 33.772 56.433 1.00 4.33 138 ILE A C 1
ATOM 1060 O O . ILE A 1 155 ? 39.803 32.732 56.983 1.00 2.11 138 ILE A O 1
ATOM 1065 N N . GLU A 1 156 ? 38.633 33.784 55.359 1.00 2.27 139 GLU A N 1
ATOM 1066 C CA . GLU A 1 156 ? 38.343 32.575 54.602 1.00 3.28 139 GLU A CA 1
ATOM 1067 C C . GLU A 1 156 ? 39.564 32.219 53.763 1.00 2.81 139 GLU A C 1
ATOM 1068 O O . GLU A 1 156 ? 39.986 33.008 52.911 1.00 2.40 139 GLU A O 1
ATOM 1074 N N . GLY A 1 157 ? 40.142 31.046 54.016 1.00 1.65 140 GLY A N 1
ATOM 1075 C CA . GLY A 1 157 ? 41.330 30.617 53.304 1.00 3.66 140 GLY A CA 1
ATOM 1076 C C . GLY A 1 157 ? 41.130 30.476 51.809 1.00 5.34 140 GLY A C 1
ATOM 1077 O O . GLY A 1 157 ? 40.367 29.616 51.359 1.00 4.11 140 GLY A O 1
ATOM 1078 N N . ARG A 1 158 ? 41.813 31.320 51.031 1.00 5.28 141 ARG A N 1
ATOM 1079 C CA . ARG A 1 158 ? 41.659 31.340 49.579 1.00 8.44 141 ARG A CA 1
ATOM 1080 C C . ARG A 1 158 ? 43.008 31.479 48.877 1.00 8.21 141 ARG A C 1
ATOM 1081 O O . ARG A 1 158 ? 43.498 30.514 48.283 1.00 11.36 141 ARG A O 1
ATOM 1089 N N . ASN A 1 159 ? 43.610 32.671 48.922 1.00 7.25 142 ASN A N 1
ATOM 1090 C CA . ASN A 1 159 ? 44.933 32.908 48.333 1.00 8.33 142 ASN A CA 1
ATOM 1091 C C . ASN A 1 159 ? 45.947 32.964 49.474 1.00 11.42 142 ASN A C 1
ATOM 1092 O O . ASN A 1 159 ? 46.263 34.030 50.005 1.00 8.67 142 ASN A O 1
ATOM 1097 N N . ALA A 1 160 ? 46.490 31.792 49.820 1.00 7.72 143 ALA A N 1
ATOM 1098 C CA . ALA A 1 160 ? 47.185 31.627 51.093 1.00 9.93 143 ALA A CA 1
ATOM 1099 C C . ALA A 1 160 ? 48.430 32.500 51.193 1.00 9.82 143 ALA A C 1
ATOM 1100 O O . ALA A 1 160 ? 48.705 33.066 52.257 1.00 11.88 143 ALA A O 1
ATOM 1102 N N . SER A 1 161 ? 49.204 32.615 50.108 1.00 9.12 144 SER A N 1
ATOM 1103 C CA . SER A 1 161 ? 50.442 33.387 50.180 1.00 17.20 144 SER A CA 1
ATOM 1104 C C . SER A 1 161 ? 50.162 34.846 50.523 1.00 13.96 144 SER A C 1
ATOM 1105 O O . SER A 1 161 ? 50.876 35.451 51.332 1.00 10.16 144 SER A O 1
ATOM 1108 N N . GLU A 1 162 ? 49.106 35.419 49.940 1.00 7.85 145 GLU A N 1
ATOM 1109 C CA . GLU A 1 162 ? 48.729 36.790 50.270 1.00 9.97 145 GLU A CA 1
ATOM 1110 C C . GLU A 1 162 ? 48.100 36.875 51.658 1.00 9.41 145 GLU A C 1
ATOM 1111 O O . GLU A 1 162 ? 48.353 37.830 52.402 1.00 7.42 145 GLU A O 1
ATOM 1117 N N . GLN A 1 163 ? 47.279 35.888 52.025 1.00 5.68 146 GLN A N 1
ATOM 1118 C CA . GLN A 1 163 ? 46.600 35.944 53.317 1.00 4.30 146 GLN A CA 1
ATOM 1119 C C . GLN A 1 163 ? 47.565 35.707 54.474 1.00 6.83 146 GLN A C 1
ATOM 1120 O O . GLN A 1 163 ? 47.361 36.258 55.562 1.00 5.35 146 GLN A O 1
ATOM 1126 N N . VAL A 1 164 ? 48.619 34.908 54.268 1.00 3.45 147 VAL A N 1
ATOM 1127 C CA . VAL A 1 164 ? 49.642 34.770 55.304 1.00 6.71 147 VAL A CA 1
ATOM 1128 C C . VAL A 1 164 ? 50.236 36.134 55.641 1.00 6.43 147 VAL A C 1
ATOM 1129 O O . VAL A 1 164 ? 50.468 36.456 56.814 1.00 6.20 147 VAL A O 1
ATOM 1133 N N . LYS A 1 165 ? 50.463 36.967 54.622 1.00 8.44 148 LYS A N 1
ATOM 1134 C CA . LYS A 1 165 ? 50.962 38.319 54.861 1.00 9.41 148 LYS A CA 1
ATOM 1135 C C . LYS A 1 165 ? 49.949 39.164 55.622 1.00 4.96 148 LYS A C 1
ATOM 1136 O O . LYS A 1 165 ? 50.331 39.992 56.458 1.00 5.80 148 LYS A O 1
ATOM 1142 N N . MET A 1 166 ? 48.658 39.001 55.321 1.00 4.18 149 MET A N 1
ATOM 1143 C CA . MET A 1 166 ? 47.627 39.706 56.077 1.00 6.45 149 MET A CA 1
ATOM 1144 C C . MET A 1 166 ? 47.667 39.301 57.542 1.00 6.28 149 MET A C 1
ATOM 1145 O O . MET A 1 166 ? 47.634 40.150 58.439 1.00 2.94 149 MET A O 1
ATOM 1150 N N . LEU A 1 167 ? 47.747 37.996 57.799 1.00 3.76 150 LEU A N 1
ATOM 1151 C CA . LEU A 1 167 ? 47.764 37.508 59.172 1.00 5.47 150 LEU A CA 1
ATOM 1152 C C . LEU A 1 167 ? 49.012 37.971 59.913 1.00 5.58 150 LEU A C 1
ATOM 1153 O O . LEU A 1 167 ? 48.953 38.263 61.112 1.00 5.56 150 LEU A O 1
ATOM 1158 N N . GLN A 1 168 ? 50.147 38.061 59.213 1.00 4.78 151 GLN A N 1
ATOM 1159 C CA . GLN A 1 168 ? 51.360 38.565 59.848 1.00 6.77 151 GLN A CA 1
ATOM 1160 C C . GLN A 1 168 ? 51.230 40.045 60.186 1.00 9.02 151 GLN A C 1
ATOM 1161 O O . GLN A 1 168 ? 51.731 40.494 61.224 1.00 7.36 151 GLN A O 1
ATOM 1167 N N . ARG A 1 169 ? 50.557 40.816 59.326 1.00 5.04 152 ARG A N 1
ATOM 1168 C CA . ARG A 1 169 ? 50.320 42.222 59.635 1.00 6.69 152 ARG A CA 1
ATOM 1169 C C . ARG A 1 169 ? 49.471 42.375 60.892 1.00 5.63 152 ARG A C 1
ATOM 1170 O O . ARG A 1 169 ? 49.734 43.252 61.724 1.00 5.93 152 ARG A O 1
ATOM 1178 N N . ILE A 1 170 ? 48.449 41.530 61.052 1.00 5.25 153 ILE A N 1
ATOM 1179 C CA . ILE A 1 170 ? 47.626 41.600 62.257 1.00 4.17 153 ILE A CA 1
ATOM 1180 C C . ILE A 1 170 ? 48.448 41.239 63.489 1.00 6.28 153 ILE A C 1
ATOM 1181 O O . ILE A 1 170 ? 48.253 41.811 64.568 1.00 7.12 153 ILE A O 1
ATOM 1186 N N . GLU A 1 171 ? 49.385 40.294 63.350 1.00 5.05 154 GLU A N 1
ATOM 1187 C CA . GLU A 1 171 ? 50.237 39.932 64.481 1.00 6.91 154 GLU A CA 1
ATOM 1188 C C . GLU A 1 171 ?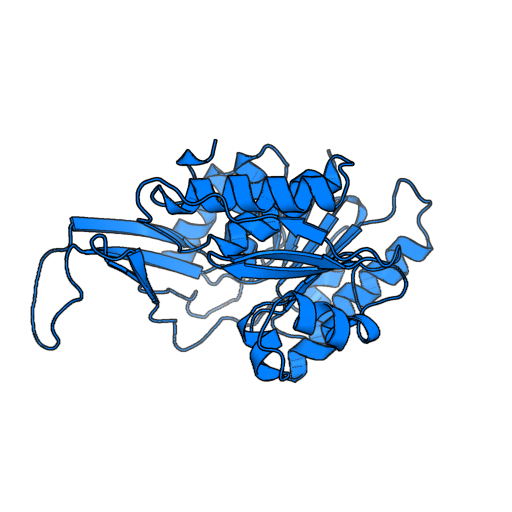 51.145 41.090 64.874 1.00 7.69 154 GLU A C 1
ATOM 1189 O O . GLU A 1 171 ? 51.324 41.373 66.065 1.00 11.79 154 GLU A O 1
ATOM 1195 N N . GLU A 1 172 ? 51.727 41.770 63.884 1.00 6.16 155 GLU A N 1
ATOM 1196 C CA . GLU A 1 172 ? 52.584 42.913 64.180 1.00 10.59 155 GLU A CA 1
ATOM 1197 C C . GLU A 1 172 ? 51.781 44.046 64.803 1.00 12.32 155 GLU A C 1
ATOM 1198 O O . GLU A 1 172 ? 52.274 44.754 65.690 1.00 13.57 155 GLU A O 1
ATOM 1204 N N . HIS A 1 173 ? 50.537 44.225 64.356 1.00 11.98 156 HIS A N 1
ATOM 1205 C CA . HIS A 1 173 ? 49.654 45.205 64.977 1.00 7.70 156 HIS A CA 1
ATOM 1206 C C . HIS A 1 173 ? 49.391 44.856 66.436 1.00 11.67 156 HIS A C 1
ATOM 1207 O O . HIS A 1 173 ? 49.500 45.712 67.322 1.00 8.29 156 HIS A O 1
ATOM 1214 N N . ASN A 1 174 ? 49.046 43.593 66.703 1.00 6.91 157 ASN A N 1
ATOM 1215 C CA . ASN A 1 174 ? 48.677 43.185 68.055 1.00 7.17 157 ASN A CA 1
ATOM 1216 C C . ASN A 1 174 ? 49.863 43.224 69.009 1.00 15.40 157 ASN A C 1
ATOM 1217 O O . ASN A 1 174 ? 49.673 43.385 70.221 1.00 8.87 157 ASN A O 1
ATOM 1222 N N . ALA A 1 175 ? 51.084 43.066 68.491 1.00 8.87 158 ALA A N 1
ATOM 1223 C CA . ALA A 1 175 ? 52.259 43.106 69.355 1.00 16.88 158 ALA A CA 1
ATOM 1224 C C . ALA A 1 175 ? 52.400 44.456 70.045 1.00 18.06 158 ALA A C 1
ATOM 1225 O O . ALA A 1 175 ? 52.917 44.531 71.165 1.00 14.86 158 ALA A O 1
ATOM 1227 N N . LYS A 1 176 ? 51.937 45.526 69.400 1.00 19.09 159 LYS A N 1
ATOM 1228 C CA . LYS A 1 176 ? 51.987 46.869 69.961 1.00 21.59 159 LYS A CA 1
ATOM 1229 C C . LYS A 1 176 ? 50.747 47.224 70.767 1.00 22.71 159 LYS A C 1
ATOM 1230 O O . LYS A 1 176 ? 50.709 48.300 71.374 1.00 21.63 159 LYS A O 1
ATOM 1236 N N . GLN A 1 177 ? 49.740 46.360 70.784 1.00 15.06 160 GLN A N 1
ATOM 1237 C CA . GLN A 1 177 ? 48.533 46.717 71.509 1.00 14.42 160 GLN A CA 1
ATOM 1238 C C . GLN A 1 177 ? 48.513 46.058 72.881 1.00 24.74 160 GLN A C 1
ATOM 1239 O O . GLN A 1 177 ? 49.004 44.934 73.041 1.00 18.40 160 GLN A O 1
ATOM 1245 N N . PRO A 1 178 ? 47.958 46.740 73.878 1.00 27.09 161 PRO A N 1
ATOM 1246 C CA . PRO A 1 178 ? 47.694 46.087 75.162 1.00 28.01 161 PRO A CA 1
ATOM 1247 C C . PRO A 1 178 ? 46.641 45.001 75.008 1.00 29.41 161 PRO A C 1
ATOM 1248 O O . PRO A 1 178 ? 46.013 44.838 73.960 1.00 30.17 161 PRO A O 1
ATOM 1252 N N . LEU A 1 179 ? 46.443 44.255 76.093 1.00 19.03 162 LEU A N 1
ATOM 1253 C CA . LEU A 1 179 ? 45.508 43.133 76.087 1.00 25.01 162 LEU A CA 1
ATOM 1254 C C . LEU A 1 179 ? 44.098 43.500 75.622 1.00 29.20 162 LEU A C 1
ATOM 1255 O O . LEU A 1 179 ? 43.576 42.820 74.729 1.00 22.20 162 LEU A O 1
ATOM 1260 N N . PRO A 1 180 ? 43.439 44.541 76.154 1.00 26.10 163 PRO A N 1
ATOM 1261 C CA . PRO A 1 180 ? 42.043 44.793 75.753 1.00 22.70 163 PRO A CA 1
ATOM 1262 C C . PRO A 1 180 ? 41.882 45.299 74.328 1.00 19.18 163 PRO A C 1
ATOM 1263 O O . PRO A 1 180 ? 40.742 45.376 73.850 1.00 23.56 163 PRO A O 1
ATOM 1267 N N . GLN A 1 181 ? 42.968 45.643 73.636 1.00 16.05 164 GLN A N 1
ATOM 1268 C CA . GLN A 1 181 ? 42.886 46.210 72.294 1.00 22.85 164 GLN A CA 1
ATOM 1269 C C . GLN A 1 181 ? 43.508 45.313 71.233 1.00 21.10 164 GLN A C 1
ATOM 1270 O O . GLN A 1 181 ? 43.730 45.768 70.105 1.00 11.75 164 GLN A O 1
ATOM 1276 N N . LYS A 1 182 ? 43.802 44.059 71.556 1.00 21.47 165 LYS A N 1
ATOM 1277 C CA . LYS A 1 182 ? 44.301 43.134 70.552 1.00 14.53 165 LYS A CA 1
ATOM 1278 C C . LYS A 1 182 ? 43.150 42.646 69.684 1.00 13.37 165 LYS A C 1
ATOM 1279 O O . LYS A 1 182 ? 42.029 42.447 70.164 1.00 16.09 165 LYS A O 1
ATOM 1285 N N . VAL A 1 183 ? 43.425 42.481 68.395 1.00 6.78 166 VAL A N 1
ATOM 1286 C CA . VAL A 1 183 ? 42.426 42.019 67.438 1.00 7.07 166 VAL A CA 1
ATOM 1287 C C . VAL A 1 183 ? 42.439 40.496 67.443 1.00 3.92 166 VAL A C 1
ATOM 1288 O O . VAL A 1 183 ? 43.485 39.876 67.229 1.00 2.72 166 VAL A O 1
ATOM 1292 N N . ARG A 1 184 ? 41.283 39.892 67.701 1.00 4.29 167 ARG A N 1
ATOM 1293 C CA . ARG A 1 184 ? 41.165 38.443 67.646 1.00 4.95 167 ARG A CA 1
ATOM 1294 C C . ARG A 1 184 ? 41.044 37.994 66.197 1.00 4.41 167 ARG A C 1
ATOM 1295 O O . ARG A 1 184 ? 40.457 38.691 65.365 1.00 1.97 167 ARG A O 1
ATOM 1303 N N . VAL A 1 185 ? 41.614 36.830 65.895 1.00 4.50 168 VAL A N 1
ATOM 1304 C CA . VAL A 1 185 ? 41.725 36.344 64.526 1.00 3.66 168 VAL A CA 1
ATOM 1305 C C . VAL A 1 185 ? 41.231 34.906 64.451 1.00 1.77 168 VAL A C 1
ATOM 1306 O O . VAL A 1 185 ? 41.542 34.087 65.322 1.00 0.01 168 VAL A O 1
ATOM 1310 N N . SER A 1 186 ? 40.458 34.605 63.407 1.00 1.42 169 SER A N 1
ATOM 1311 C CA . SER A 1 186 ? 40.078 33.242 63.068 1.00 3.27 169 SER A CA 1
ATOM 1312 C C . SER A 1 186 ? 40.304 33.021 61.579 1.00 2.70 169 SER A C 1
ATOM 1313 O O . SER A 1 186 ? 40.286 33.968 60.788 1.00 2.51 169 SER A O 1
ATOM 1316 N N . VAL A 1 187 ? 40.544 31.764 61.206 1.00 3.20 170 VAL A N 1
ATOM 1317 C CA . VAL A 1 187 ? 40.748 31.384 59.814 1.00 3.52 170 VAL A CA 1
ATOM 1318 C C . VAL A 1 187 ? 39.881 30.172 59.505 1.00 1.68 170 VAL A C 1
ATOM 1319 O O . VAL A 1 187 ? 39.604 29.343 60.378 1.00 1.10 170 VAL A O 1
ATOM 1323 N N . GLU A 1 188 ? 39.441 30.072 58.252 1.00 1.59 171 GLU A N 1
ATOM 1324 C CA . GLU A 1 188 ? 38.753 28.883 57.767 1.00 3.71 171 GLU A CA 1
ATOM 1325 C C . GLU A 1 188 ? 39.621 28.187 56.732 1.00 5.76 171 GLU A C 1
ATOM 1326 O O . GLU A 1 188 ? 40.129 28.832 55.806 1.00 4.93 171 GLU A O 1
ATOM 1332 N N . ILE A 1 189 ? 39.781 26.879 56.889 1.00 1.43 172 ILE A N 1
ATOM 1333 C CA . ILE A 1 189 ? 40.496 26.043 55.926 1.00 4.31 172 ILE A CA 1
ATOM 1334 C C . ILE A 1 189 ? 39.491 25.003 55.445 1.00 4.72 172 ILE A C 1
ATOM 1335 O O . ILE A 1 189 ? 39.342 23.926 56.030 1.00 5.68 172 ILE A O 1
ATOM 1340 N N . GLU A 1 190 ? 38.778 25.330 54.369 1.00 7.12 173 GLU A N 1
ATOM 1341 C CA . GLU A 1 190 ? 37.677 24.511 53.880 1.00 6.45 173 GLU A CA 1
ATOM 1342 C C . GLU A 1 190 ? 38.072 23.605 52.722 1.00 9.22 173 GLU A C 1
ATOM 1343 O O . GLU A 1 190 ? 37.663 22.441 52.690 1.00 10.54 173 GLU A O 1
ATOM 1349 N N . LYS A 1 191 ? 38.856 24.110 51.770 1.00 8.72 174 LYS A N 1
ATOM 1350 C CA . LYS A 1 191 ? 39.202 23.325 50.590 1.00 11.62 174 LYS A CA 1
ATOM 1351 C C . LYS A 1 191 ? 40.476 22.521 50.836 1.00 9.09 174 LYS A C 1
ATOM 1352 O O . LYS A 1 191 ? 41.413 23.022 51.463 1.00 10.57 174 LYS A O 1
ATOM 1358 N N . PRO A 1 192 ? 40.540 21.279 50.347 1.00 10.23 175 PRO A N 1
ATOM 1359 C CA . PRO A 1 192 ? 41.734 20.440 50.559 1.00 11.62 175 PRO A CA 1
ATOM 1360 C C . PRO A 1 192 ? 42.856 20.757 49.575 1.00 11.19 175 PRO A C 1
ATOM 1361 O O . PRO A 1 192 ? 43.321 19.901 48.816 1.00 16.02 175 PRO A O 1
ATOM 1365 N N . ARG A 1 193 ? 43.298 22.011 49.582 1.00 9.30 176 ARG A N 1
ATOM 1366 C CA . ARG A 1 193 ? 44.418 22.458 48.767 1.00 14.46 176 ARG A CA 1
ATOM 1367 C C . ARG A 1 193 ? 45.630 22.646 49.667 1.00 19.42 176 ARG A C 1
ATOM 1368 O O . ARG A 1 193 ? 45.554 23.351 50.679 1.00 12.06 176 ARG A O 1
ATOM 1376 N N . GLU A 1 194 ? 46.741 22.003 49.296 1.00 14.38 177 GLU A N 1
ATOM 1377 C CA . GLU A 1 194 ? 47.929 21.994 50.144 1.00 10.22 177 GLU A CA 1
ATOM 1378 C C . GLU A 1 194 ? 48.404 23.404 50.467 1.00 11.85 177 GLU A C 1
ATOM 1379 O O . GLU A 1 194 ? 48.925 23.646 51.564 1.00 13.43 177 GLU A O 1
ATOM 1385 N N . GLU A 1 195 ? 48.221 24.350 49.537 1.00 11.20 178 GLU A N 1
ATOM 1386 C CA . GLU A 1 195 ? 48.716 25.704 49.776 1.00 11.02 178 GLU A CA 1
ATOM 1387 C C . GLU A 1 195 ? 47.989 26.356 50.940 1.00 17.55 178 GLU A C 1
ATOM 1388 O O . GLU A 1 195 ? 48.562 27.190 51.646 1.00 11.56 178 GLU A O 1
ATOM 1394 N N . LEU A 1 196 ? 46.718 26.010 51.140 1.00 8.83 179 LEU A N 1
ATOM 1395 C CA . LEU A 1 196 ? 45.930 26.589 52.221 1.00 11.44 179 LEU A CA 1
ATOM 1396 C C . LEU A 1 196 ? 46.411 26.141 53.593 1.00 7.75 179 LEU A C 1
ATOM 1397 O O . LEU A 1 196 ? 46.096 26.799 54.590 1.00 5.69 179 LEU A O 1
ATOM 1402 N N . PHE A 1 197 ? 47.156 25.038 53.673 1.00 10.45 180 PHE A N 1
ATOM 1403 C CA . PHE A 1 197 ? 47.551 24.515 54.976 1.00 7.58 180 PHE A CA 1
ATOM 1404 C C . PHE A 1 197 ? 48.632 25.358 55.648 1.00 7.72 180 PHE A C 1
ATOM 1405 O O . PHE A 1 197 ? 48.956 25.101 56.813 1.00 7.95 180 PHE A O 1
ATOM 1413 N N . GLN A 1 198 ? 49.187 26.360 54.957 1.00 7.12 181 GLN A N 1
ATOM 1414 C CA . GLN A 1 198 ? 50.045 27.330 55.630 1.00 7.52 181 GLN A CA 1
ATOM 1415 C C . GLN A 1 198 ? 49.280 28.158 56.648 1.00 7.65 181 GLN A C 1
ATOM 1416 O O . GLN A 1 198 ? 49.900 28.765 57.528 1.00 6.43 181 GLN A O 1
ATOM 1422 N N . LEU A 1 199 ? 47.951 28.208 56.538 1.00 6.67 182 LEU A N 1
ATOM 1423 C CA . LEU A 1 199 ? 47.128 29.027 57.417 1.00 4.78 182 LEU A CA 1
ATOM 1424 C C . LEU A 1 199 ? 46.862 28.380 58.768 1.00 3.94 182 LEU A C 1
ATOM 1425 O O . LEU A 1 199 ? 46.379 29.068 59.673 1.00 3.99 182 LEU A O 1
ATOM 1430 N N . PHE A 1 200 ? 47.163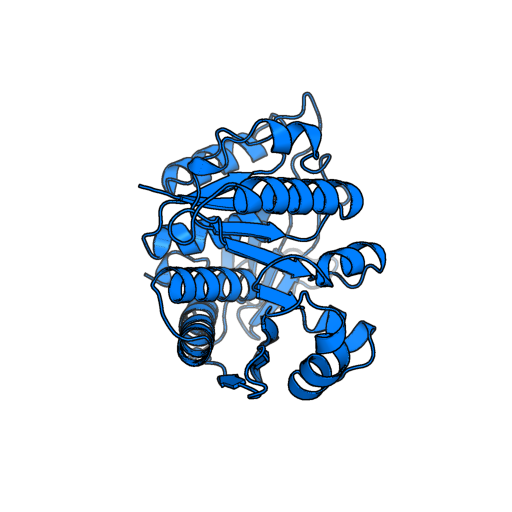 27.087 58.923 1.00 3.71 183 PHE A N 1
ATOM 1431 C CA . PHE A 1 200 ? 46.938 26.405 60.194 1.00 3.14 183 PHE A CA 1
ATOM 1432 C C . PHE A 1 200 ? 47.624 27.125 61.349 1.00 6.86 183 PHE A C 1
ATOM 1433 O O . PHE A 1 200 ? 47.100 27.165 62.467 1.00 4.43 183 PHE A O 1
ATOM 1441 N N . SER A 1 201 ? 48.799 27.701 61.101 1.00 5.23 184 SER A N 1
ATOM 1442 C CA . SER A 1 201 ? 49.614 28.272 62.163 1.00 5.26 184 SER A CA 1
ATOM 1443 C C . SER A 1 201 ? 49.277 29.732 62.458 1.00 9.58 184 SER A C 1
ATOM 1444 O O . SER A 1 201 ? 50.077 30.426 63.096 1.00 8.30 184 SER A O 1
ATOM 1447 N N . TYR A 1 202 ? 48.108 30.206 62.033 1.00 4.56 185 TYR A N 1
ATOM 1448 C CA . TYR A 1 202 ? 47.697 31.583 62.266 1.00 3.57 185 TYR A CA 1
ATOM 1449 C C . TYR A 1 202 ? 46.307 31.610 62.886 1.00 6.38 185 TYR A C 1
ATOM 1450 O O . TYR A 1 202 ? 45.473 30.740 62.620 1.00 3.43 185 TYR A O 1
ATOM 1459 N N . GLY A 1 203 ? 46.074 32.612 63.728 1.00 6.16 186 GLY A N 1
ATOM 1460 C CA . GLY A 1 203 ? 44.779 32.813 64.343 1.00 6.83 186 GLY A CA 1
ATOM 1461 C C . GLY A 1 203 ? 44.629 32.077 65.665 1.00 6.65 186 GLY A C 1
ATOM 1462 O O . GLY A 1 203 ? 45.315 31.099 65.953 1.00 6.82 186 GLY A O 1
ATOM 1463 N N . GLU A 1 204 ? 43.702 32.578 66.485 1.00 4.16 187 GLU A N 1
ATOM 1464 C CA . GLU A 1 204 ? 43.382 31.930 67.752 1.00 8.64 187 GLU A CA 1
ATOM 1465 C C . GLU A 1 204 ? 42.337 30.836 67.596 1.00 5.47 187 GLU A C 1
ATOM 1466 O O . GLU A 1 204 ? 42.209 29.985 68.483 1.00 6.02 187 GLU A O 1
ATOM 1472 N N . VAL A 1 205 ? 41.581 30.849 66.502 1.00 3.25 188 VAL A N 1
ATOM 1473 C CA . VAL A 1 205 ? 40.584 29.827 66.216 1.00 1.87 188 VAL A CA 1
ATOM 1474 C C . VAL A 1 205 ? 40.749 29.424 64.760 1.00 2.24 188 VAL A C 1
ATOM 1475 O O . VAL A 1 205 ? 40.771 30.281 63.873 1.00 2.95 188 VAL A O 1
ATOM 1479 N N . VAL A 1 206 ? 40.882 28.128 64.514 1.00 2.06 189 VAL A N 1
ATOM 1480 C CA . VAL A 1 206 ? 41.047 27.606 63.167 1.00 2.26 189 VAL A CA 1
ATOM 1481 C C . VAL A 1 206 ? 39.878 26.669 62.907 1.00 4.75 189 VAL A C 1
ATOM 1482 O O . VAL A 1 206 ? 39.707 25.667 63.613 1.00 1.52 189 VAL A O 1
ATOM 1486 N N . PHE A 1 207 ? 39.049 27.022 61.926 1.00 2.05 190 PHE A N 1
ATOM 1487 C CA . PHE A 1 207 ? 37.975 26.162 61.451 1.00 3.79 190 PHE A CA 1
ATOM 1488 C C . PHE A 1 207 ? 38.522 25.288 60.329 1.00 3.82 190 PHE A C 1
ATOM 1489 O O . PHE A 1 207 ? 38.951 25.803 59.290 1.00 6.86 190 PHE A O 1
ATOM 1497 N N . VAL A 1 208 ? 38.516 23.975 60.537 1.00 2.10 191 VAL A N 1
ATOM 1498 C CA . VAL A 1 208 ? 38.978 23.016 59.539 1.00 2.67 191 VAL A CA 1
ATOM 1499 C C . VAL A 1 208 ? 37.779 22.196 59.082 1.00 1.79 191 VAL A C 1
ATOM 1500 O O . VAL A 1 208 ? 36.980 21.738 59.907 1.00 3.33 191 VAL A O 1
ATOM 1504 N N . SER A 1 209 ? 37.637 22.034 57.768 1.00 4.94 192 SER A N 1
ATOM 1505 C CA . SER A 1 209 ? 36.469 21.345 57.240 1.00 6.60 192 SER A CA 1
ATOM 1506 C C . SER A 1 209 ? 36.644 19.831 57.315 1.00 7.32 192 SER A C 1
ATOM 1507 O O . SER A 1 209 ? 37.752 19.307 57.468 1.00 4.10 192 SER A O 1
ATOM 1510 N N . LYS A 1 210 ? 35.517 19.127 57.192 1.00 7.01 193 LYS A N 1
ATOM 1511 C CA . LYS A 1 210 ? 35.556 17.671 57.121 1.00 10.02 193 LYS A CA 1
ATOM 1512 C C . LYS A 1 210 ? 36.327 17.205 55.892 1.00 5.36 193 LYS A C 1
ATOM 1513 O O . LYS A 1 210 ? 37.092 16.235 55.960 1.00 9.26 193 LYS A O 1
ATOM 1519 N N . ASP A 1 211 ? 36.146 17.891 54.760 1.00 8.40 194 ASP A N 1
ATOM 1520 C CA . ASP A 1 211 ? 36.864 17.518 53.545 1.00 11.25 194 ASP A CA 1
ATOM 1521 C C . ASP A 1 211 ? 38.370 17.618 53.742 1.00 12.95 194 ASP A C 1
ATOM 1522 O O . ASP A 1 211 ? 39.126 16.770 53.252 1.00 6.90 194 ASP A O 1
ATOM 1527 N N . VAL A 1 212 ? 38.825 18.649 54.457 1.00 4.54 195 VAL A N 1
ATOM 1528 C CA . VAL A 1 212 ? 40.253 18.789 54.723 1.00 10.27 195 VAL A CA 1
ATOM 1529 C C . VAL A 1 212 ? 40.731 17.689 55.661 1.00 10.02 195 VAL A C 1
ATOM 1530 O O . VAL A 1 212 ? 41.801 17.102 55.457 1.00 11.37 195 VAL A O 1
ATOM 1534 N N . ALA A 1 213 ? 39.950 17.392 56.702 1.00 7.02 196 ALA A N 1
ATOM 1535 C CA . ALA A 1 213 ? 40.332 16.337 57.635 1.00 4.80 196 ALA A CA 1
ATOM 1536 C C . ALA A 1 213 ? 40.508 15.007 56.914 1.00 8.10 196 ALA A C 1
ATOM 1537 O O . ALA A 1 213 ? 41.533 14.333 57.072 1.00 9.10 196 ALA A O 1
ATOM 1539 N N . LYS A 1 214 ? 39.517 14.621 56.106 1.00 7.06 197 LYS A N 1
ATOM 1540 C CA . LYS A 1 214 ? 39.595 13.360 55.374 1.00 11.70 197 LYS A CA 1
ATOM 1541 C C . LYS A 1 214 ? 40.747 13.365 54.376 1.00 11.41 197 LYS A C 1
ATOM 1542 O O . LYS A 1 214 ? 41.424 12.345 54.195 1.00 13.27 197 LYS A O 1
ATOM 1548 N N . HIS A 1 215 ? 40.981 14.501 53.715 1.00 9.08 198 HIS A N 1
ATOM 1549 C CA . HIS A 1 215 ? 42.105 14.602 52.790 1.00 10.33 198 HIS A CA 1
ATOM 1550 C C . HIS A 1 215 ? 43.428 14.361 53.504 1.00 12.59 198 HIS A C 1
ATOM 1551 O O . HIS A 1 215 ? 44.350 13.763 52.937 1.00 11.87 198 HIS A O 1
ATOM 1558 N N . LEU A 1 216 ? 43.540 14.815 54.749 1.00 7.07 199 LEU A N 1
ATOM 1559 C CA . LEU A 1 216 ? 44.738 14.606 55.548 1.00 10.52 199 LEU A CA 1
ATOM 1560 C C . LEU A 1 216 ? 44.708 13.292 56.322 1.00 9.50 199 LEU A C 1
ATOM 1561 O O . LEU A 1 216 ? 45.572 13.071 57.175 1.00 10.78 199 LEU A O 1
ATOM 1566 N N . GLY A 1 217 ? 43.735 12.423 56.050 1.00 8.92 200 GLY A N 1
ATOM 1567 C CA . GLY A 1 217 ? 43.759 11.068 56.566 1.00 10.09 200 GLY A CA 1
ATOM 1568 C C . GLY A 1 217 ? 42.972 10.814 57.829 1.00 11.85 200 GLY A C 1
ATOM 1569 O O . GLY A 1 217 ? 43.224 9.807 58.502 1.00 12.61 200 GLY A O 1
ATOM 1570 N N . PHE A 1 218 ? 42.024 11.680 58.176 1.00 9.38 201 PHE A N 1
ATOM 1571 C CA . PHE A 1 218 ? 41.234 11.536 59.391 1.00 10.92 201 PHE A CA 1
ATOM 1572 C C . PHE A 1 218 ? 39.768 11.365 59.020 1.00 13.06 201 PHE A C 1
ATOM 1573 O O . PHE A 1 218 ? 39.222 12.158 58.248 1.00 13.71 201 PHE A O 1
ATOM 1581 N N . GLN A 1 219 ? 39.138 10.329 59.568 1.00 11.56 202 GLN A N 1
ATOM 1582 C CA . GLN A 1 219 ? 37.769 9.976 59.218 1.00 19.65 202 GLN A CA 1
ATOM 1583 C C . GLN A 1 219 ? 36.772 10.331 60.313 1.00 17.09 202 GLN A C 1
ATOM 1584 O O . GLN A 1 219 ? 35.608 9.926 60.231 1.00 12.02 202 GLN A O 1
ATOM 1590 N N . SER A 1 220 ? 37.199 11.071 61.334 1.00 19.96 203 SER A N 1
ATOM 1591 C CA . SER A 1 220 ? 36.297 11.545 62.374 1.00 15.12 203 SER A CA 1
ATOM 1592 C C . SER A 1 220 ? 36.811 12.879 62.897 1.00 12.64 203 SER A C 1
ATOM 1593 O O . SER A 1 220 ? 38.005 13.182 62.818 1.00 11.75 203 SER A O 1
ATOM 1596 N N . ALA A 1 221 ? 35.886 13.677 63.434 1.00 13.12 204 ALA A N 1
ATOM 1597 C CA . ALA A 1 221 ? 36.262 14.968 64.001 1.00 12.20 204 ALA A CA 1
ATOM 1598 C C . ALA A 1 221 ? 37.269 14.804 65.131 1.00 10.40 204 ALA A C 1
ATOM 1599 O O . ALA A 1 221 ? 38.242 15.561 65.218 1.00 10.22 204 ALA A O 1
ATOM 1601 N N . VAL A 1 222 ? 37.056 13.819 66.007 1.00 7.49 205 VAL A N 1
ATOM 1602 C CA . VAL A 1 222 ? 37.967 13.621 67.132 1.00 8.27 205 VAL A CA 1
ATOM 1603 C C . VAL A 1 222 ? 39.357 13.247 66.628 1.00 13.62 205 VAL A C 1
ATOM 1604 O O . VAL A 1 222 ? 40.368 13.792 67.085 1.00 13.33 205 VAL A O 1
ATOM 1608 N N . GLU A 1 223 ? 39.427 12.317 65.670 1.00 17.48 206 GLU A N 1
ATOM 1609 C CA . GLU A 1 223 ? 40.716 11.963 65.079 1.00 16.35 206 GLU A CA 1
ATOM 1610 C C . GLU A 1 223 ? 41.370 13.171 64.421 1.00 13.27 206 GLU A C 1
ATOM 1611 O O . GLU A 1 223 ? 42.589 13.360 64.522 1.00 9.97 206 GLU A O 1
ATOM 1617 N N . ALA A 1 224 ? 40.572 13.998 63.742 1.00 7.19 207 ALA A N 1
ATOM 1618 C CA . ALA A 1 224 ? 41.120 15.166 63.062 1.00 5.76 207 ALA A CA 1
ATOM 1619 C C . ALA A 1 224 ? 41.744 16.142 64.050 1.00 8.94 207 ALA A C 1
ATOM 1620 O O . ALA A 1 224 ? 42.839 16.663 63.808 1.00 6.93 207 ALA A O 1
ATOM 1622 N N . LEU A 1 225 ? 41.065 16.403 65.171 1.00 8.00 208 LEU A N 1
ATOM 1623 C CA . LEU A 1 225 ? 41.596 17.346 66.151 1.00 4.68 208 LEU A CA 1
ATOM 1624 C C . LEU A 1 225 ? 42.902 16.841 66.748 1.00 9.31 208 LEU A C 1
ATOM 1625 O O . LEU A 1 225 ? 43.884 17.587 66.839 1.00 8.99 208 LEU A O 1
ATOM 1630 N N . ARG A 1 226 ? 42.930 15.571 67.161 1.00 7.59 209 ARG A N 1
ATOM 1631 C CA . ARG A 1 226 ? 44.145 15.011 67.743 1.00 14.58 209 ARG A CA 1
ATOM 1632 C C . ARG A 1 226 ? 45.294 15.035 66.744 1.00 6.43 209 ARG A C 1
ATOM 1633 O O . ARG A 1 226 ? 46.426 15.384 67.097 1.00 14.15 209 ARG A O 1
ATOM 1641 N N . GLY A 1 227 ? 45.020 14.681 65.488 1.00 6.76 210 GLY A N 1
ATOM 1642 C CA . GLY A 1 227 ? 46.079 14.575 64.501 1.00 9.40 210 GLY A CA 1
ATOM 1643 C C . GLY A 1 227 ? 46.556 15.891 63.929 1.00 11.22 210 GLY A C 1
ATOM 1644 O O . GLY A 1 227 ? 47.688 15.963 63.442 1.00 8.89 210 GLY A O 1
ATOM 1645 N N . LEU A 1 228 ? 45.727 16.935 63.978 1.00 8.98 211 LEU A N 1
ATOM 1646 C CA . LEU A 1 228 ? 46.062 18.208 63.357 1.00 9.42 211 LEU A CA 1
ATOM 1647 C C . LEU A 1 228 ? 46.412 19.310 64.347 1.00 12.10 211 LEU A C 1
ATOM 1648 O O . LEU A 1 228 ? 46.846 20.382 63.914 1.00 9.72 211 LEU A O 1
ATOM 1653 N N . TYR A 1 229 ? 46.246 19.083 65.654 1.00 7.62 212 TYR A N 1
ATOM 1654 C CA . TYR A 1 229 ? 46.453 20.167 66.608 1.00 9.06 212 TYR A CA 1
ATOM 1655 C C . TYR A 1 229 ? 47.888 20.677 66.598 1.00 9.33 212 TYR A C 1
ATOM 1656 O O . TYR A 1 229 ? 48.121 21.862 66.861 1.00 5.27 212 TYR A O 1
ATOM 1665 N N . SER A 1 230 ? 48.861 19.813 66.294 1.00 8.41 213 SER A N 1
ATOM 1666 C CA . SER A 1 230 ? 50.255 20.246 66.288 1.00 13.03 213 SER A CA 1
ATOM 1667 C C . SER A 1 230 ? 50.539 21.319 65.244 1.00 11.68 213 SER A C 1
ATOM 1668 O O . SER A 1 230 ? 51.597 21.953 65.307 1.00 12.14 213 SER A O 1
ATOM 1671 N N . ARG A 1 231 ? 49.628 21.542 64.298 1.00 9.66 214 ARG A N 1
ATOM 1672 C CA . ARG A 1 231 ? 49.832 22.543 63.261 1.00 9.23 214 ARG A CA 1
ATOM 1673 C C . ARG A 1 231 ? 49.402 23.943 63.678 1.00 9.15 214 ARG A C 1
ATOM 1674 O O . ARG A 1 231 ? 49.870 24.920 63.081 1.00 7.36 214 ARG A O 1
ATOM 1682 N N . VAL A 1 232 ? 48.525 24.075 64.672 1.00 6.05 215 VAL A N 1
ATOM 1683 C CA . VAL A 1 232 ? 47.981 25.390 64.992 1.00 5.16 215 VAL A CA 1
ATOM 1684 C C . VAL A 1 232 ? 48.977 26.182 65.834 1.00 7.92 215 VAL A C 1
ATOM 1685 O O . VAL A 1 232 ? 49.946 25.649 66.386 1.00 8.36 215 VAL A O 1
ATOM 1689 N N . LYS A 1 233 ? 48.722 27.482 65.921 1.00 5.76 216 LYS A N 1
ATOM 1690 C CA . LYS A 1 233 ? 49.561 28.391 66.686 1.00 7.20 216 LYS A CA 1
ATOM 1691 C C . LYS A 1 233 ? 49.477 28.076 68.175 1.00 12.37 216 LYS A C 1
ATOM 1692 O O . LYS A 1 233 ? 48.478 27.541 68.663 1.00 9.07 216 LYS A O 1
ATOM 1698 N N . LYS A 1 234 ? 50.545 28.411 68.898 1.00 11.30 217 LYS A N 1
ATOM 1699 C CA . LYS A 1 234 ? 50.573 28.213 70.342 1.00 13.20 217 LYS A CA 1
ATOM 1700 C C . LYS A 1 234 ? 49.379 28.898 70.995 1.00 11.38 217 LYS A C 1
ATOM 1701 O O . LYS A 1 234 ? 49.205 30.114 70.872 1.00 14.87 217 LYS A O 1
ATOM 1707 N N . GLY A 1 235 ? 48.545 28.112 71.673 1.00 13.70 218 GLY A N 1
ATOM 1708 C CA . GLY A 1 235 ? 47.389 28.639 72.365 1.00 9.42 218 GLY A CA 1
ATOM 1709 C C . GLY A 1 235 ? 46.110 28.700 71.557 1.00 9.10 218 GLY A C 1
ATOM 1710 O O . GLY A 1 235 ? 45.070 29.086 72.107 1.00 9.79 218 GLY A O 1
ATOM 1711 N N . ALA A 1 236 ? 46.146 28.331 70.279 1.00 13.34 219 ALA A N 1
ATOM 1712 C CA . ALA A 1 236 ? 44.962 28.394 69.439 1.00 5.21 219 ALA A CA 1
ATOM 1713 C C . ALA A 1 236 ? 44.037 27.209 69.713 1.00 9.91 219 ALA A C 1
ATOM 1714 O O . ALA A 1 236 ? 44.415 26.214 70.340 1.00 5.24 219 ALA A O 1
ATOM 1716 N N . THR A 1 237 ? 42.801 27.332 69.234 1.00 6.08 220 THR A N 1
ATOM 1717 C CA . THR A 1 237 ? 41.805 26.272 69.310 1.00 5.45 220 THR A CA 1
ATOM 1718 C C . THR A 1 237 ? 41.440 25.838 67.899 1.00 3.83 220 THR A C 1
ATOM 1719 O O . THR A 1 237 ? 41.151 26.681 67.043 1.00 3.69 220 THR A O 1
ATOM 1723 N N . LEU A 1 238 ? 41.460 24.531 67.657 1.00 1.98 221 LEU A N 1
ATOM 1724 C CA . LEU A 1 238 ? 41.071 23.963 66.373 1.00 3.17 221 LEU A CA 1
ATOM 1725 C C . LEU A 1 238 ? 39.619 23.507 66.456 1.00 1.19 221 LEU A C 1
ATOM 1726 O O . LEU A 1 238 ? 39.229 22.848 67.423 1.00 3.55 221 LEU A O 1
ATOM 1731 N N . VAL A 1 239 ? 38.824 23.869 65.455 1.00 1.98 222 VAL A N 1
ATOM 1732 C CA . VAL A 1 239 ? 37.400 23.552 65.409 1.00 2.07 222 VAL A CA 1
ATOM 1733 C C . VAL A 1 239 ? 37.127 22.740 64.150 1.00 3.67 222 VAL A C 1
ATOM 1734 O O . VAL A 1 239 ? 37.534 23.138 63.053 1.00 1.96 222 VAL A O 1
ATOM 1738 N N . CYS A 1 240 ? 36.431 21.613 64.302 1.00 5.61 223 CYS A N 1
ATOM 1739 C CA . CYS A 1 240 ? 36.087 20.756 63.168 1.00 2.74 223 CYS A CA 1
ATOM 1740 C C . CYS A 1 240 ? 34.610 20.393 63.227 1.00 4.01 223 CYS A C 1
ATOM 1741 O O . CYS A 1 240 ? 34.203 19.563 64.047 1.00 6.32 223 CYS A O 1
ATOM 1744 N N . ALA A 1 241 ? 33.815 21.005 62.353 1.00 3.35 224 ALA A N 1
ATOM 1745 C CA . ALA A 1 241 ? 32.405 20.663 62.233 1.00 6.52 224 ALA A CA 1
ATOM 1746 C C . ALA A 1 241 ? 32.244 19.464 61.308 1.00 6.64 224 ALA A C 1
ATOM 1747 O O . ALA A 1 241 ? 32.914 19.365 60.276 1.00 11.48 224 ALA A O 1
ATOM 1749 N N . TRP A 1 242 ? 31.355 18.546 61.682 1.00 7.74 225 TRP A N 1
ATOM 1750 C CA . TRP A 1 242 ? 31.183 17.289 60.957 1.00 11.51 225 TRP A CA 1
ATOM 1751 C C . TRP A 1 242 ? 29.724 17.089 60.547 1.00 12.25 225 TRP A C 1
ATOM 1752 O O . TRP A 1 242 ? 29.130 16.031 60.767 1.00 12.83 225 TRP A O 1
ATOM 1763 N N . ALA A 1 243 ? 29.137 18.120 59.941 1.00 15.32 226 ALA A N 1
ATOM 1764 C CA . ALA A 1 243 ? 27.805 18.077 59.310 1.00 12.94 226 ALA A CA 1
ATOM 1765 C C . ALA A 1 243 ? 26.774 17.633 60.345 1.00 19.48 226 ALA A C 1
ATOM 1766 O O . ALA A 1 243 ? 26.693 18.245 61.425 1.00 8.82 226 ALA A O 1
ATOM 1768 N N . GLU A 1 244 ? 25.970 16.601 60.072 1.00 7.05 227 GLU A N 1
ATOM 1769 C CA . GLU A 1 244 ? 24.905 16.196 60.979 1.00 8.20 227 GLU A CA 1
ATOM 1770 C C . GLU A 1 244 ? 25.423 15.504 62.234 1.00 12.07 227 GLU A C 1
ATOM 1771 O O . GLU A 1 244 ? 24.629 15.233 63.141 1.00 10.50 227 GLU A O 1
ATOM 1777 N N . GLU A 1 245 ? 26.722 15.221 62.313 1.00 9.72 228 GLU A N 1
ATOM 1778 C CA . GLU A 1 245 ? 27.324 14.664 63.515 1.00 15.33 228 GLU A CA 1
ATOM 1779 C C . GLU A 1 245 ? 27.678 15.729 64.545 1.00 7.97 228 GLU A C 1
ATOM 1780 O O . GLU A 1 245 ? 28.165 15.386 65.627 1.00 12.98 228 GLU A O 1
ATOM 1786 N N . GLY A 1 246 ? 27.450 17.005 64.242 1.00 5.15 229 GLY A N 1
ATOM 1787 C CA . GLY A 1 246 ? 27.769 18.067 65.176 1.00 4.57 229 GLY A CA 1
ATOM 1788 C C . GLY A 1 246 ? 29.117 18.712 64.921 1.00 7.75 229 GLY A C 1
ATOM 1789 O O . GLY A 1 246 ? 29.575 18.767 63.776 1.00 7.89 229 GLY A O 1
ATOM 1790 N N . ALA A 1 247 ? 29.764 19.206 65.976 1.00 2.96 230 ALA A N 1
ATOM 1791 C CA . ALA A 1 247 ? 31.034 19.902 65.827 1.00 2.67 230 ALA A CA 1
ATOM 1792 C C . ALA A 1 247 ? 31.900 19.657 67.053 1.00 4.29 230 ALA A C 1
ATOM 1793 O O . ALA A 1 247 ? 31.396 19.497 68.167 1.00 4.80 230 ALA A O 1
ATOM 1795 N N . ASP A 1 248 ? 33.213 19.632 66.831 1.00 3.21 231 ASP A N 1
ATOM 1796 C CA . ASP A 1 248 ? 34.183 19.322 67.869 1.00 5.84 231 ASP A CA 1
ATOM 1797 C C . ASP A 1 248 ? 35.257 20.404 67.899 1.00 5.10 231 ASP A C 1
ATOM 1798 O O . ASP A 1 248 ? 35.493 21.098 66.909 1.00 2.12 231 ASP A O 1
ATOM 1803 N N . ALA A 1 249 ? 35.911 20.548 69.051 1.00 1.71 232 ALA A N 1
ATOM 1804 C CA . ALA A 1 249 ? 36.970 21.537 69.185 1.00 2.10 232 ALA A CA 1
ATOM 1805 C C . ALA A 1 249 ? 38.013 21.036 70.172 1.00 5.07 232 ALA A C 1
ATOM 1806 O O . ALA A 1 249 ? 37.714 20.241 71.067 1.00 4.00 232 ALA A O 1
ATOM 1808 N N . LEU A 1 250 ? 39.242 21.520 70.001 1.00 2.58 233 LEU A N 1
ATOM 1809 C CA . LEU A 1 250 ? 40.345 21.176 70.892 1.00 3.37 233 LEU A CA 1
ATOM 1810 C C . LEU A 1 250 ? 41.230 22.400 71.061 1.00 4.18 233 LEU A C 1
ATOM 1811 O O . LEU A 1 250 ? 41.808 22.888 70.085 1.00 4.46 233 LEU A O 1
ATOM 1816 N N . GLY A 1 251 ? 41.337 22.886 72.294 1.00 7.08 234 GLY A N 1
ATOM 1817 C CA . GLY A 1 251 ? 42.133 24.053 72.585 1.00 8.12 234 GLY A CA 1
ATOM 1818 C C . GLY A 1 251 ? 43.348 23.738 73.434 1.00 8.20 234 GLY A C 1
ATOM 1819 O O . GLY A 1 251 ? 43.717 22.576 73.631 1.00 5.94 234 GLY A O 1
ATOM 1820 N N . PRO A 1 252 ? 43.994 24.782 73.960 1.00 7.84 235 PRO A N 1
ATOM 1821 C CA . PRO A 1 252 ? 45.237 24.568 74.717 1.00 13.90 235 PRO A CA 1
ATOM 1822 C C . PRO A 1 252 ? 45.031 23.930 76.079 1.00 12.79 235 PRO A C 1
ATOM 1823 O O . PRO A 1 252 ? 46.009 23.435 76.654 1.00 16.47 235 PRO A O 1
ATOM 1827 N N . ASP A 1 253 ? 43.808 23.920 76.621 1.00 12.71 236 ASP A N 1
ATOM 1828 C CA . ASP A 1 253 ? 43.590 23.210 77.876 1.00 14.39 236 ASP A CA 1
ATOM 1829 C C . ASP A 1 253 ? 43.577 21.698 77.692 1.00 14.04 236 ASP A C 1
ATOM 1830 O O . ASP A 1 253 ? 43.584 20.969 78.690 1.00 16.36 236 ASP A O 1
ATOM 1835 N N . GLY A 1 254 ? 43.561 21.215 76.450 1.00 13.78 237 GLY A N 1
ATOM 1836 C CA . GLY A 1 254 ? 43.666 19.802 76.164 1.00 7.27 237 GLY A CA 1
ATOM 1837 C C . GLY A 1 254 ? 42.368 19.025 76.203 1.00 11.28 237 GLY A C 1
ATOM 1838 O O . GLY A 1 254 ? 42.396 17.804 76.000 1.00 9.69 237 GLY A O 1
ATOM 1839 N N . GLN A 1 255 ? 41.236 19.682 76.451 1.00 6.42 238 GLN A N 1
ATOM 1840 C CA . GLN A 1 255 ? 39.946 19.008 76.544 1.00 7.74 238 GLN A CA 1
ATOM 1841 C C . GLN A 1 255 ? 39.330 18.883 75.155 1.00 8.39 238 GLN A C 1
ATOM 1842 O O . GLN A 1 255 ? 39.139 19.890 74.463 1.00 10.51 238 GLN A O 1
ATOM 1848 N N . LEU A 1 256 ? 39.009 17.655 74.755 1.00 5.19 239 LEU A N 1
ATOM 1849 C CA . LEU A 1 256 ? 38.240 17.441 73.536 1.00 8.40 239 LEU A CA 1
ATOM 1850 C C . LEU A 1 256 ? 36.785 17.808 73.791 1.00 9.64 239 LEU A C 1
ATOM 1851 O O . LEU A 1 256 ? 36.137 17.230 74.670 1.00 7.03 239 LEU A O 1
ATOM 1856 N N . LEU A 1 257 ? 36.277 18.775 73.034 1.00 5.46 240 LEU A N 1
ATOM 1857 C CA . LEU A 1 257 ? 34.915 19.260 73.177 1.00 6.86 240 LEU A CA 1
ATOM 1858 C C . LEU A 1 257 ? 34.071 18.774 72.009 1.00 9.80 240 LEU A C 1
ATOM 1859 O O . LEU A 1 257 ? 34.576 18.567 70.903 1.00 6.30 240 LEU A O 1
ATOM 1864 N N . HIS A 1 258 ? 32.778 18.595 72.264 1.00 8.04 241 HIS A N 1
ATOM 1865 C CA . HIS A 1 258 ? 31.861 18.190 71.211 1.00 8.17 241 HIS A CA 1
ATOM 1866 C C . HIS A 1 258 ? 30.458 18.664 71.545 1.00 8.62 241 HIS A C 1
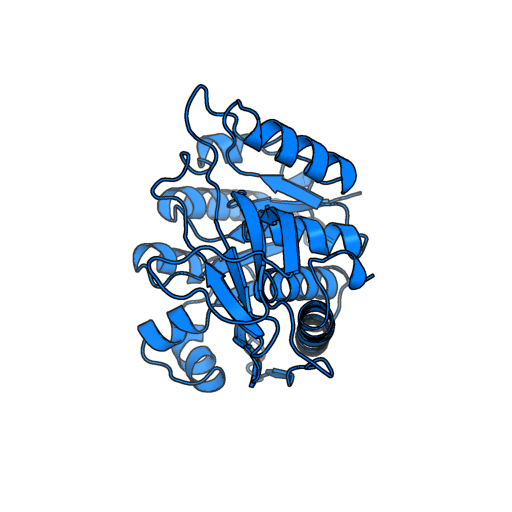ATOM 1867 O O . HIS A 1 258 ? 30.020 18.580 72.695 1.00 6.81 241 HIS A O 1
ATOM 1874 N N . SER A 1 259 ? 29.765 19.157 70.528 1.00 4.53 242 SER A N 1
ATOM 1875 C CA . SER A 1 259 ? 28.334 19.399 70.583 1.00 5.50 242 SER A CA 1
ATOM 1876 C C . SER A 1 259 ? 27.665 18.569 69.498 1.00 6.46 242 SER A C 1
ATOM 1877 O O . SER A 1 259 ? 28.154 18.502 68.365 1.00 3.45 242 SER A O 1
ATOM 1880 N N . ASP A 1 260 ? 26.568 17.908 69.857 1.00 3.17 243 ASP A N 1
ATOM 1881 C CA . ASP A 1 260 ? 25.718 17.288 68.855 1.00 6.13 243 ASP A CA 1
ATOM 1882 C C . ASP A 1 260 ? 25.130 18.358 67.941 1.00 6.65 243 ASP A C 1
ATOM 1883 O O . ASP A 1 260 ? 25.046 19.537 68.293 1.00 6.07 243 ASP A O 1
ATOM 1888 N N . ALA A 1 261 ? 24.722 17.931 66.749 1.00 4.65 244 ALA A N 1
ATOM 1889 C CA . ALA A 1 261 ? 23.949 18.806 65.885 1.00 6.20 244 ALA A CA 1
ATOM 1890 C C . ALA A 1 261 ? 22.547 18.990 66.456 1.00 8.30 244 ALA A C 1
ATOM 1891 O O . ALA A 1 261 ? 22.067 18.195 67.269 1.00 6.26 244 ALA A O 1
ATOM 1893 N N . PHE A 1 262 ? 21.888 20.063 66.021 1.00 6.41 245 PHE A N 1
ATOM 1894 C CA . PHE A 1 262 ? 20.509 20.362 66.400 1.00 7.73 245 PHE A CA 1
ATOM 1895 C C . PHE A 1 262 ? 19.661 20.344 65.132 1.00 10.65 245 PHE A C 1
ATOM 1896 O O . PHE A 1 262 ? 19.239 21.397 64.636 1.00 7.33 245 PHE A O 1
ATOM 1904 N N . PRO A 1 263 ? 19.394 19.161 64.585 1.00 10.68 246 PRO A N 1
ATOM 1905 C CA . PRO A 1 263 ? 18.738 19.080 63.280 1.00 10.42 246 PRO A CA 1
ATOM 1906 C C . PRO A 1 263 ? 17.305 19.574 63.358 1.00 8.94 246 PRO A C 1
ATOM 1907 O O . PRO A 1 263 ? 16.623 19.388 64.377 1.00 7.24 246 PRO A O 1
ATOM 1911 N N . PRO A 1 264 ? 16.822 20.223 62.305 1.00 8.28 247 PRO A N 1
ATOM 1912 C CA . PRO A 1 264 ? 15.427 20.654 62.272 1.00 9.17 247 PRO A CA 1
ATOM 1913 C C . PRO A 1 264 ? 14.511 19.463 62.066 1.00 11.40 247 PRO A C 1
ATOM 1914 O O . PRO A 1 264 ? 14.982 18.366 61.730 1.00 11.71 247 PRO A O 1
ATOM 1918 N N . PRO A 1 265 ? 13.198 19.630 62.264 1.00 14.13 248 PRO A N 1
ATOM 1919 C CA . PRO A 1 265 ? 12.278 18.518 61.966 1.00 14.43 248 PRO A CA 1
ATOM 1920 C C . PRO A 1 265 ? 12.420 18.007 60.544 1.00 18.37 248 PRO A C 1
ATOM 1921 O O . PRO A 1 265 ? 12.296 16.800 60.296 1.00 11.58 248 PRO A O 1
ATOM 1925 N N . ARG A 1 266 ? 12.691 18.906 59.601 1.00 8.53 249 ARG A N 1
ATOM 1926 C CA A ARG A 1 266 ? 12.903 18.540 58.207 0.50 16.13 249 ARG A CA 1
ATOM 1927 C CA B ARG A 1 266 ? 12.896 18.545 58.204 0.50 16.13 249 ARG A CA 1
ATOM 1928 C C . ARG A 1 266 ? 14.000 19.428 57.644 1.00 12.88 249 ARG A C 1
ATOM 1929 O O . ARG A 1 266 ? 13.894 20.658 57.694 1.00 10.47 249 ARG A O 1
ATOM 1944 N N . VAL A 1 267 ? 15.055 18.807 57.128 1.00 10.99 250 VAL A N 1
ATOM 1945 C CA . VAL A 1 267 ? 16.175 19.543 56.553 1.00 13.89 250 VAL A CA 1
ATOM 1946 C C . VAL A 1 267 ? 15.809 19.953 55.132 1.00 13.80 250 VAL A C 1
ATOM 1947 O O . VAL A 1 267 ? 15.590 19.102 54.264 1.00 14.29 250 VAL A O 1
ATOM 1951 N N . VAL A 1 268 ? 15.745 21.259 54.891 1.00 9.60 251 VAL A N 1
ATOM 1952 C CA . VAL A 1 268 ? 15.293 21.766 53.603 1.00 10.60 251 VAL A CA 1
ATOM 1953 C C . VAL A 1 268 ? 16.322 22.639 52.899 1.00 6.58 251 VAL A C 1
ATOM 1954 O O . VAL A 1 268 ? 16.199 22.840 51.679 1.00 7.30 251 VAL A O 1
ATOM 1958 N N . ASP A 1 269 ? 17.337 23.166 53.592 1.00 6.09 252 ASP A N 1
ATOM 1959 C CA . ASP A 1 269 ? 18.274 24.092 52.951 1.00 5.87 252 ASP A CA 1
ATOM 1960 C C . ASP A 1 269 ? 19.553 24.158 53.787 1.00 5.38 252 ASP A C 1
ATOM 1961 O O . ASP A 1 269 ? 19.613 24.914 54.760 1.00 5.29 252 ASP A O 1
ATOM 1966 N N . THR A 1 270 ? 20.568 23.393 53.384 1.00 5.01 253 THR A N 1
ATOM 1967 C CA . THR A 1 270 ? 21.850 23.367 54.081 1.00 5.22 253 THR A CA 1
ATOM 1968 C C . THR A 1 270 ? 22.877 24.321 53.486 1.00 7.41 253 THR A C 1
ATOM 1969 O O . THR A 1 270 ? 23.991 24.409 54.015 1.00 9.63 253 THR A O 1
ATOM 1973 N N . LEU A 1 271 ? 22.548 25.018 52.399 1.00 4.77 254 LEU A N 1
ATOM 1974 C CA . LEU A 1 271 ? 23.501 25.942 51.796 1.00 5.98 254 LEU A CA 1
ATOM 1975 C C . LEU A 1 271 ? 23.837 27.061 52.771 1.00 7.42 254 LEU A C 1
ATOM 1976 O O . LEU A 1 271 ? 22.955 27.814 53.194 1.00 5.06 254 LEU A O 1
ATOM 1981 N N . GLY A 1 272 ? 25.117 27.177 53.113 1.00 6.98 255 GLY A N 1
ATOM 1982 C CA . GLY A 1 272 ? 25.550 28.173 54.067 1.00 5.57 255 GLY A CA 1
ATOM 1983 C C . GLY A 1 272 ? 25.460 27.746 55.512 1.00 4.51 255 GLY A C 1
ATOM 1984 O O . GLY A 1 272 ? 25.682 28.577 56.401 1.00 1.76 255 GLY A O 1
ATOM 1985 N N . ALA A 1 273 ? 25.132 26.478 55.778 1.00 3.66 256 ALA A N 1
ATOM 1986 C CA . ALA A 1 273 ? 25.049 26.012 57.159 1.00 6.99 256 ALA A CA 1
ATOM 1987 C C . ALA A 1 273 ? 26.404 26.094 57.848 1.00 5.98 256 ALA A C 1
ATOM 1988 O O . ALA A 1 273 ? 26.492 26.494 59.015 1.00 7.08 256 ALA A O 1
ATOM 1990 N N . GLY A 1 274 ? 27.473 25.721 57.142 1.00 5.51 257 GLY A N 1
ATOM 1991 C CA . GLY A 1 274 ? 28.804 25.870 57.706 1.00 7.66 257 GLY A CA 1
ATOM 1992 C C . GLY A 1 274 ? 29.169 27.321 57.956 1.00 4.00 257 GLY A C 1
ATOM 1993 O O . GLY A 1 274 ? 29.792 27.649 58.968 1.00 4.36 257 GLY A O 1
ATOM 1994 N N . ASP A 1 275 ? 28.785 28.212 57.035 1.00 2.39 258 ASP A N 1
ATOM 1995 C CA . ASP A 1 275 ? 29.029 29.638 57.242 1.00 1.53 258 ASP A CA 1
ATOM 1996 C C . ASP A 1 275 ? 28.242 30.161 58.435 1.00 2.61 258 ASP A C 1
ATOM 1997 O O . ASP A 1 275 ? 28.699 31.066 59.143 1.00 2.13 258 ASP A O 1
ATOM 2002 N N . THR A 1 276 ? 27.041 29.621 58.656 1.00 2.14 259 THR A N 1
ATOM 2003 C CA . THR A 1 276 ? 26.259 30.008 59.825 1.00 2.71 259 THR A CA 1
ATOM 2004 C C . THR A 1 276 ? 26.919 29.516 61.106 1.00 4.25 259 THR A C 1
ATOM 2005 O O . THR A 1 276 ? 26.970 30.242 62.108 1.00 0.01 259 THR A O 1
ATOM 2009 N N . PHE A 1 277 ? 27.442 28.289 61.086 1.00 1.19 260 PHE A N 1
ATOM 2010 C CA . PHE A 1 277 ? 28.166 27.766 62.239 1.00 1.55 260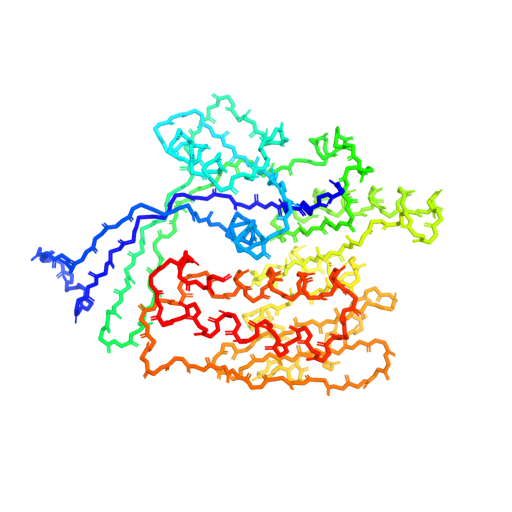 PHE A CA 1
ATOM 2011 C C . PHE A 1 277 ? 29.392 28.617 62.546 1.00 1.50 260 PHE A C 1
ATOM 2012 O O . PHE A 1 277 ? 29.641 28.971 63.704 1.00 1.40 260 PHE A O 1
ATOM 2020 N N . ASN A 1 278 ? 30.180 28.942 61.516 1.00 0.97 261 ASN A N 1
ATOM 2021 C CA . ASN A 1 278 ? 31.384 29.748 61.709 1.00 2.92 261 ASN A CA 1
ATOM 2022 C C . ASN A 1 278 ? 31.055 31.088 62.357 1.00 4.39 261 ASN A C 1
ATOM 2023 O O . ASN A 1 278 ? 31.663 31.476 63.362 1.00 2.30 261 ASN A O 1
ATOM 2028 N N . ALA A 1 279 ? 30.086 31.807 61.786 1.00 2.82 262 ALA A N 1
ATOM 2029 C CA . ALA A 1 279 ? 29.731 33.126 62.297 1.00 3.72 262 ALA A CA 1
ATOM 2030 C C . ALA A 1 279 ? 29.191 33.046 63.718 1.00 0.01 262 ALA A C 1
ATOM 2031 O O . ALA A 1 279 ? 29.450 33.934 64.537 1.00 2.15 262 ALA A O 1
ATOM 2033 N N . SER A 1 280 ? 28.427 31.996 64.024 1.00 1.33 263 SER A N 1
ATOM 2034 C CA . SER A 1 280 ? 27.822 31.889 65.348 1.00 1.02 263 SER A CA 1
ATOM 2035 C C . SER A 1 280 ? 28.871 31.576 66.408 1.00 2.72 263 SER A C 1
ATOM 2036 O O . SER A 1 280 ? 28.791 32.077 67.536 1.00 2.81 263 SER A O 1
ATOM 2039 N N . VAL A 1 281 ? 29.868 30.758 66.062 1.00 2.54 264 VAL A N 1
ATOM 2040 C CA . VAL A 1 281 ? 30.971 30.501 66.983 1.00 3.28 264 VAL A CA 1
ATOM 2041 C C . VAL A 1 281 ? 31.748 31.786 67.241 1.00 4.27 264 VAL A C 1
ATOM 2042 O O . VAL A 1 281 ? 32.046 32.132 68.390 1.00 4.20 264 VAL A O 1
ATOM 2046 N N . ILE A 1 282 ? 32.083 32.511 66.170 1.00 1.48 265 ILE A N 1
ATOM 2047 C CA . ILE A 1 282 ? 32.740 33.809 66.303 1.00 2.75 265 ILE A CA 1
ATOM 2048 C C . ILE A 1 282 ? 31.916 34.736 67.189 1.00 1.64 265 ILE A C 1
ATOM 2049 O O . ILE A 1 282 ? 32.441 35.376 68.106 1.00 4.92 265 ILE A O 1
ATOM 2054 N N . PHE A 1 283 ? 30.613 34.825 66.919 1.00 2.65 266 PHE A N 1
ATOM 2055 C CA . PHE A 1 283 ? 29.747 35.706 67.699 1.00 3.24 266 PHE A CA 1
ATOM 2056 C C . PHE A 1 283 ? 29.767 35.327 69.175 1.00 5.02 266 PHE A C 1
ATOM 2057 O O . PHE A 1 283 ? 29.937 36.188 70.048 1.00 2.79 266 PHE A O 1
ATOM 2065 N N . SER A 1 284 ? 29.617 34.033 69.471 1.00 2.13 267 SER A N 1
ATOM 2066 C CA . SER A 1 284 ? 29.551 33.593 70.861 1.00 3.31 267 SER A CA 1
ATOM 206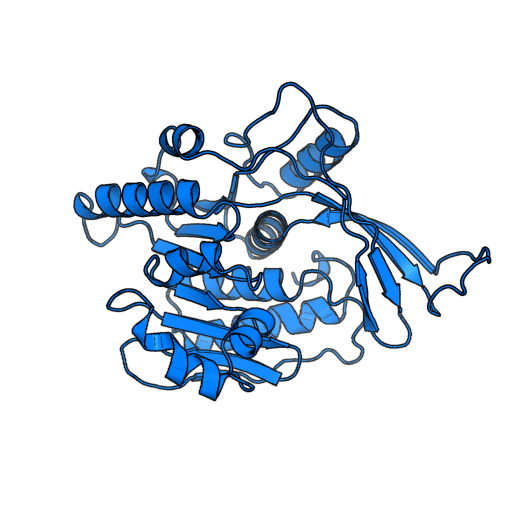7 C C . SER A 1 284 ? 30.877 33.815 71.579 1.00 4.40 267 SER A C 1
ATOM 2068 O O . SER A 1 284 ? 30.896 34.220 72.747 1.00 6.50 267 SER A O 1
ATOM 2071 N N . LEU A 1 285 ? 31.997 33.561 70.899 1.00 2.26 268 LEU A N 1
ATOM 2072 C CA . LEU A 1 285 ? 33.298 33.815 71.510 1.00 2.70 268 LEU A CA 1
ATOM 2073 C C . LEU A 1 285 ? 33.546 35.307 71.696 1.00 7.45 268 LEU A C 1
ATOM 2074 O O . LEU A 1 285 ? 34.152 35.721 72.692 1.00 8.04 268 LEU A O 1
ATOM 2079 N N . SER A 1 286 ? 33.098 36.129 70.742 1.00 7.31 269 SER A N 1
ATOM 2080 C CA . SER A 1 286 ? 33.313 37.569 70.857 1.00 6.10 269 SER A CA 1
ATOM 2081 C C . SER A 1 286 ? 32.561 38.149 72.044 1.00 10.36 269 SER A C 1
ATOM 2082 O O . SER A 1 286 ? 32.955 39.192 72.580 1.00 8.54 269 SER A O 1
ATOM 2085 N N . LYS A 1 287 ? 31.486 37.492 72.470 1.00 7.42 270 LYS A N 1
ATOM 2086 C CA . LYS A 1 287 ? 30.721 37.913 73.633 1.00 12.33 270 LYS A CA 1
ATOM 2087 C C . LYS A 1 287 ? 31.225 37.280 74.924 1.00 8.34 270 LYS A C 1
ATOM 2088 O O . LYS A 1 287 ? 30.530 37.342 75.944 1.00 9.68 270 LYS A O 1
ATOM 2094 N N . GLY A 1 288 ? 32.408 36.673 74.899 1.00 7.25 271 GLY A N 1
ATOM 2095 C CA . GLY A 1 288 ? 33.044 36.167 76.097 1.00 13.68 271 GLY A CA 1
ATOM 2096 C C . GLY A 1 288 ? 32.623 34.784 76.541 1.00 14.21 271 GLY A C 1
ATOM 2097 O O . GLY A 1 288 ? 32.912 34.407 77.683 1.00 13.25 271 GLY A O 1
ATOM 2098 N N . ASN A 1 289 ? 31.962 34.012 75.684 1.00 8.07 272 ASN A N 1
ATOM 2099 C CA . ASN A 1 289 ? 31.534 32.679 76.075 1.00 9.81 272 ASN A CA 1
ATOM 2100 C C . ASN A 1 289 ? 32.663 31.669 75.890 1.00 10.29 272 ASN A C 1
ATOM 2101 O O . ASN A 1 289 ? 33.615 31.885 75.136 1.00 10.29 272 ASN A O 1
ATOM 2106 N N . SER A 1 290 ? 32.542 30.548 76.596 1.00 13.38 273 SER A N 1
ATOM 2107 C CA . SER A 1 290 ? 33.517 29.476 76.476 1.00 9.10 273 SER A CA 1
ATOM 2108 C C . SER A 1 290 ? 33.403 28.803 75.111 1.00 9.41 273 SER A C 1
ATOM 2109 O O . SER A 1 290 ? 32.415 28.962 74.392 1.00 5.27 273 SER A O 1
ATOM 2112 N N . MET A 1 291 ? 34.437 28.038 74.754 1.00 5.57 274 MET A N 1
ATOM 2113 C CA . MET A 1 291 ? 34.383 27.301 73.497 1.00 11.96 274 MET A CA 1
ATOM 2114 C C . MET A 1 291 ? 33.268 26.261 73.532 1.00 11.37 274 MET A C 1
ATOM 2115 O O . MET A 1 291 ? 32.590 26.034 72.523 1.00 4.39 274 MET A O 1
ATOM 2120 N N . GLN A 1 292 ? 33.050 25.633 74.693 1.00 9.74 275 GLN A N 1
ATOM 2121 C CA . GLN A 1 292 ? 31.976 24.651 74.815 1.00 9.44 275 GLN A CA 1
ATOM 2122 C C . GLN A 1 292 ? 30.618 25.272 74.498 1.00 6.95 275 GLN A C 1
ATOM 2123 O O . GLN A 1 292 ? 29.812 24.683 73.767 1.00 7.23 275 GLN A O 1
ATOM 2129 N N . GLU A 1 293 ? 30.353 26.469 75.028 1.00 4.43 276 GLU A N 1
ATOM 2130 C CA . GLU A 1 293 ? 29.087 27.138 74.746 1.00 7.38 276 GLU A CA 1
ATOM 2131 C C . GLU A 1 293 ? 29.028 27.637 73.306 1.00 4.71 276 GLU A C 1
ATOM 2132 O O . GLU A 1 293 ? 27.971 27.577 72.667 1.00 6.02 276 GLU A O 1
ATOM 2138 N N . ALA A 1 294 ? 30.150 28.132 72.778 1.00 6.70 277 ALA A N 1
ATOM 2139 C CA . ALA A 1 294 ? 30.163 28.623 71.403 1.00 5.45 277 ALA A CA 1
ATOM 2140 C C . ALA A 1 294 ? 29.929 27.491 70.410 1.00 4.39 277 ALA A C 1
ATOM 2141 O O . ALA A 1 294 ? 29.259 27.677 69.386 1.00 4.26 277 ALA A O 1
ATOM 2143 N N . LEU A 1 295 ? 30.488 26.314 70.692 1.00 3.68 278 LEU A N 1
ATOM 2144 C CA . LEU A 1 295 ? 30.245 25.145 69.853 1.00 3.75 278 LEU A CA 1
ATOM 2145 C C . LEU A 1 295 ? 28.771 24.766 69.873 1.00 6.07 278 LEU A C 1
ATOM 2146 O O . LEU A 1 295 ? 28.154 24.555 68.821 1.00 5.01 278 LEU A O 1
ATOM 2151 N N . ARG A 1 296 ? 28.197 24.685 71.076 1.00 6.30 279 ARG A N 1
ATOM 2152 C CA . ARG A 1 296 ? 26.764 24.462 71.228 1.00 6.86 279 ARG A CA 1
ATOM 2153 C C . ARG A 1 296 ? 25.953 25.500 70.475 1.00 5.71 279 ARG A C 1
ATOM 2154 O O . ARG A 1 296 ? 25.049 25.153 69.709 1.00 4.22 279 ARG A O 1
ATOM 2162 N N . PHE A 1 297 ? 26.260 26.782 70.685 1.00 5.24 280 PHE A N 1
ATOM 2163 C CA . PHE A 1 297 ? 25.511 27.851 70.031 1.00 2.12 280 PHE A CA 1
ATOM 2164 C C . PHE A 1 297 ? 25.621 27.764 68.510 1.00 5.18 280 PHE A C 1
ATOM 2165 O O . PHE A 1 297 ? 24.626 27.942 67.795 1.00 3.08 280 PHE A O 1
ATOM 2173 N N . GLY A 1 298 ? 26.821 27.474 68.002 1.00 2.31 281 GLY A N 1
ATOM 2174 C CA . GLY A 1 298 ? 27.002 27.341 66.566 1.00 2.25 281 GLY A CA 1
ATOM 2175 C C . GLY A 1 298 ? 26.168 26.228 65.959 1.00 3.01 281 GLY A C 1
ATOM 2176 O O . GLY A 1 298 ? 25.610 26.383 64.871 1.00 4.64 281 GLY A O 1
ATOM 2177 N N . CYS A 1 299 ? 26.077 25.086 66.643 1.00 2.21 282 CYS A N 1
ATOM 2178 C CA . CYS A 1 299 ? 25.237 24.007 66.131 1.00 3.67 282 CYS A CA 1
ATOM 2179 C C . CYS A 1 299 ? 23.756 24.355 66.233 1.00 2.70 282 CYS A C 1
ATOM 2180 O O . CYS A 1 299 ? 22.972 23.982 65.353 1.00 5.60 282 CYS A O 1
ATOM 2183 N N . GLN A 1 300 ? 23.361 25.073 67.287 1.00 2.40 283 GLN A N 1
ATOM 2184 C CA . GLN A 1 300 ? 21.966 25.477 67.439 1.00 5.53 283 GLN A CA 1
ATOM 2185 C C . GLN A 1 300 ? 21.531 26.395 66.304 1.00 7.17 283 GLN A C 1
ATOM 2186 O O . GLN A 1 300 ? 20.480 26.181 65.689 1.00 3.34 283 GLN A O 1
ATOM 2192 N N . VAL A 1 301 ? 22.329 27.427 66.014 1.00 4.72 284 VAL A N 1
ATOM 2193 C CA . VAL A 1 301 ? 21.958 28.382 64.974 1.00 4.69 284 VAL A CA 1
ATOM 2194 C C . VAL A 1 301 ? 22.042 27.740 63.594 1.00 5.49 284 VAL A C 1
ATOM 2195 O O . VAL A 1 301 ? 21.158 27.933 62.751 1.00 5.67 284 VAL A O 1
ATOM 2199 N N . ALA A 1 302 ? 23.106 26.976 63.334 1.00 5.70 285 ALA A N 1
ATOM 2200 C CA . ALA A 1 302 ? 23.245 26.325 62.034 1.00 2.17 285 ALA A CA 1
ATOM 2201 C C . ALA A 1 302 ? 22.167 25.269 61.826 1.00 4.22 285 ALA A C 1
ATOM 2202 O O . ALA A 1 302 ? 21.640 25.123 60.717 1.00 2.90 285 ALA A O 1
ATOM 2204 N N . GLY A 1 303 ? 21.831 24.519 62.876 1.00 4.75 286 GLY A N 1
ATOM 2205 C CA . GLY A 1 303 ? 20.776 23.529 62.750 1.00 4.97 286 GLY A CA 1
ATOM 2206 C C . GLY A 1 303 ? 19.431 24.165 62.465 1.00 5.86 286 GLY A C 1
ATOM 2207 O O . GLY A 1 303 ? 18.653 23.662 61.650 1.00 5.11 286 GLY A O 1
ATOM 2208 N N . LYS A 1 304 ? 19.144 25.288 63.125 1.00 1.57 287 LYS A N 1
ATOM 2209 C CA . LYS A 1 304 ? 17.915 26.013 62.830 1.00 3.46 287 LYS A CA 1
ATOM 2210 C C . LYS A 1 304 ? 17.914 26.515 61.393 1.00 2.92 287 LYS A C 1
ATOM 2211 O O . LYS A 1 304 ? 16.880 26.477 60.716 1.00 9.57 287 LYS A O 1
ATOM 2217 N N . LYS A 1 305 ? 19.071 26.974 60.906 1.00 2.64 288 LYS A N 1
ATOM 2218 C CA . LYS A 1 305 ? 19.159 27.448 59.529 1.00 2.30 288 LYS A CA 1
ATOM 2219 C C . LYS A 1 305 ? 18.807 26.342 58.540 1.00 3.40 288 LYS A C 1
ATOM 2220 O O . LYS A 1 305 ? 18.180 26.604 57.507 1.00 3.67 288 LYS A O 1
ATOM 2226 N N . CYS A 1 306 ? 19.193 25.098 58.844 1.00 2.02 289 CYS A N 1
ATOM 2227 C CA . CYS A 1 306 ? 18.959 23.987 57.925 1.00 3.98 289 CYS A CA 1
ATOM 2228 C C . CYS A 1 306 ? 17.478 23.695 57.721 1.00 6.12 289 CYS A C 1
ATOM 2229 O O . CYS A 1 306 ? 17.122 23.013 56.754 1.00 7.30 289 CYS A O 1
ATOM 2232 N N . GLY A 1 307 ? 16.614 24.184 58.605 1.00 6.46 290 GLY A N 1
ATOM 2233 C CA . GLY A 1 307 ? 15.182 24.008 58.484 1.00 5.95 290 GLY A CA 1
ATOM 2234 C C . GLY A 1 307 ? 14.441 25.149 57.824 1.00 9.55 290 GLY A C 1
ATOM 2235 O O . GLY A 1 307 ? 13.204 25.142 57.822 1.00 8.67 290 GLY A O 1
ATOM 2236 N N . LEU A 1 308 ? 15.147 26.124 57.256 1.00 5.04 291 LEU A N 1
ATOM 2237 C CA . LEU A 1 308 ? 14.495 27.242 56.595 1.00 7.99 291 LEU A CA 1
ATOM 2238 C C . LEU A 1 308 ? 15.336 27.682 55.407 1.00 6.57 291 LEU A C 1
ATOM 2239 O O . LEU A 1 308 ? 16.514 27.335 55.289 1.00 3.53 291 LEU A O 1
ATOM 2244 N N . GLN A 1 309 ? 14.715 28.464 54.530 1.00 6.01 292 GLN A N 1
ATOM 2245 C CA . GLN A 1 309 ? 15.393 28.957 53.341 1.00 6.23 292 GLN A CA 1
ATOM 2246 C C . GLN A 1 309 ? 16.172 30.227 53.636 1.00 6.74 292 GLN A C 1
ATOM 2247 O O . GLN A 1 309 ? 15.634 31.187 54.196 1.00 4.93 292 GLN A O 1
ATOM 2253 N N . GLY A 1 310 ? 17.430 30.244 53.210 1.00 6.70 293 GLY A N 1
ATOM 2254 C CA . GLY A 1 310 ? 18.229 31.418 53.439 1.00 7.02 293 GLY A CA 1
ATOM 2255 C C . GLY A 1 310 ? 18.622 31.514 54.899 1.00 6.14 293 GLY A C 1
ATOM 2256 O O . GLY A 1 310 ? 18.673 30.521 55.631 1.00 4.92 293 GLY A O 1
ATOM 2257 N N . PHE A 1 311 ? 18.892 32.743 55.328 1.00 5.92 294 PHE A N 1
ATOM 2258 C CA . PHE A 1 311 ? 19.355 32.994 56.679 1.00 6.23 294 PHE A CA 1
ATOM 2259 C C . PHE A 1 311 ? 18.414 33.847 57.513 1.00 9.76 294 PHE A C 1
ATOM 2260 O O . PHE A 1 311 ? 18.559 33.858 58.739 1.00 8.17 294 PHE A O 1
ATOM 2268 N N . ASP A 1 312 ? 17.451 34.543 56.898 1.00 7.14 295 ASP A N 1
ATOM 2269 C CA . ASP A 1 312 ? 16.686 35.556 57.622 1.00 14.72 295 ASP A CA 1
ATOM 2270 C C . ASP A 1 312 ? 15.886 34.968 58.778 1.00 15.26 295 ASP A C 1
ATOM 2271 O O . ASP A 1 312 ? 15.653 35.655 59.779 1.00 12.62 295 ASP A O 1
ATOM 2276 N N . GLY A 1 313 ? 15.463 33.711 58.670 1.00 9.89 296 GLY A N 1
ATOM 2277 C CA . GLY A 1 313 ? 14.619 33.137 59.702 1.00 10.53 296 GLY A CA 1
ATOM 2278 C C . GLY A 1 313 ? 15.322 32.708 60.974 1.00 12.70 296 GLY A C 1
ATOM 2279 O O . GLY A 1 313 ? 14.643 32.308 61.925 1.00 6.80 296 GLY A O 1
ATOM 2280 N N . ILE A 1 314 ? 16.657 32.766 61.022 1.00 10.39 297 ILE A N 1
ATOM 2281 C CA . ILE A 1 314 ? 17.348 32.331 62.234 1.00 9.46 297 ILE A CA 1
ATOM 2282 C C . ILE A 1 314 ? 17.054 33.281 63.389 1.00 11.91 297 ILE A C 1
ATOM 2283 O O . ILE A 1 314 ? 17.033 32.859 64.553 1.00 13.51 297 ILE A O 1
ATOM 2288 N N . VAL A 1 315 ? 16.810 34.557 63.088 1.00 10.68 298 VAL A N 1
ATOM 2289 C CA . VAL A 1 315 ? 16.468 35.595 64.064 1.00 20.04 298 VAL A CA 1
ATOM 2290 C C . VAL A 1 315 ? 17.354 35.558 65.306 1.00 27.96 298 VAL A C 1
ATOM 2291 O O . VAL A 1 315 ? 18.456 36.108 65.307 1.00 25.18 298 VAL A O 1
#

Solvent-accessible surface area: 13859 Å² total; per-residue (Å²): 208,78,20,0,0,0,2,8,33,1,10,2,6,27,0,31,5,13,56,107,117,59,126,162,150,68,148,138,222,48,102,48,104,56,129,19,6,0,10,27,0,0,4,1,0,10,0,0,21,36,33,66,16,155,2,0,0,4,0,13,0,0,85,35,159,36,0,89,59,0,29,53,40,0,168,129,63,46,6,44,38,88,19,13,28,125,31,105,153,42,90,10,2,27,3,59,0,26,2,6,38,86,105,13,40,118,42,69,106,119,75,130,74,78,14,86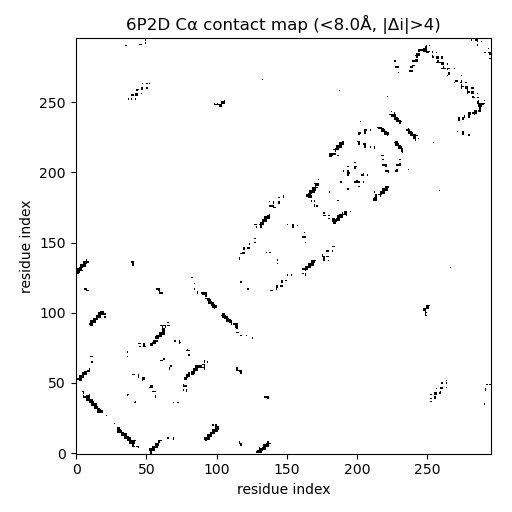,46,5,32,16,137,29,1,107,156,8,76,5,73,76,2,77,2,0,3,0,7,7,46,34,5,64,53,2,19,107,1,3,71,61,0,63,116,32,20,83,172,45,84,148,108,83,85,5,93,7,0,0,15,0,50,86,57,114,114,119,0,20,80,0,2,54,32,4,56,3,0,8,4,23,64,84,0,0,92,92,40,58,40,117,40,9,67,94,0,0,148,35,2,54,107,99,16,78,204,39,1,16,0,1,0,33,13,64,134,99,3,0,7,0,5,8,90,102,45,109,72,29,78,3,96,25,78,96,20,152,168,56,13,2,28,7,11,18,45,10,0,9,9,0,0,0,0,27,4,18,32,131,70,66,70,28,58,65,0,0,82,44,0,9,78,16,11,9,104,0,17,32,38,90,8,10,102,32,10,133

Nearest PDB structures (foldseek):
  8omd-assembly2_B  TM=9.901E-01  e=4.341E-60  Mus musculus
  6ul7-assembly1_A  TM=9.912E-01  e=1.331E-57  Homo sapiens
  2hqq-assembly1_A  TM=9.843E-01  e=2.476E-56  Homo sapiens
  2hlz-assembly1_B  TM=9.838E-01  e=6.640E-55  Homo sapiens
  9fhd-assembly1_B  TM=9.405E-01  e=4.233E-57  Homo sapiens

GO terms:
  GO:0005634 nucleus (C, IDA)
  GO:0005737 cytoplasm (C, IDA)
  GO:0005829 cytosol (C, IDA)
  GO:0004454 ketohexokinase activity (F, IDA)
  GO:0006001 fructose catabolic process (P, IDA)
  GO:0061624 fructose catabolic process to hydroxyacetone phosphate and glyceraldehyde-3-phosphate (P, IC)
  GO:0061625 glycolytic process through fructose-1-phosphate (P, IC)
  GO:0004454 ketohexokinase activity (F, IMP)
  GO:0005979 regulation of glycogen biosynthetic process (P, IMP)
  GO:0006000 fructose metabolic process (P, IMP)
  GO:0006001 fructose catabolic process (P, IMP)
  GO:0061624 fructose catabolic process to hydroxyacetone phosphate and glyceraldehyde-3-phosphate (P, IMP)

Organism: Mus musculus (NCBI:txid10090)

B-factor: mean 12.62, std 9.34, range [0.01, 56.59]

Sequence (296 aa):
EKQILCVGLVVLDIINVVDKYPEEDTDRRCLSQRWQRGGNASNSCTVLSLLGARCAFMGSLAPGHVADFLVADFRQRGVDVSQVTWQSQGDTPCCSCCCIVNNSNGSRTIILYDTNLPDVSAKDFEKVDLTRFKWIHIEGRNASEQVKMLQRIEEHNAKQPLPQKVRVSVEIEKPREELFQLFSYGEVVFVSKDVAKHLGFQSAVEALRGLYSRVKKGATLVCAWAEEGADALGPDGQLLHSDAFPPPRRVVDTLGAGDTFNASVIFSLSKGNSMQEALRFGCQVAGKKCGLQGFDGIV

CATH classification: 3.40.1190.20

Foldseek 3Di:
DAAEEEFWAKAKEWEFEAQDDDDPPDDDHTPDIDIDIDTLSLQLLLLLLLVPTAYEYEWEDEDDPGVVVVVVVCVVSNHHDPLYHYDDHDDGWYWYWYAHQNARDIDIDTGPDHDDTQALVSLVPDDQQSHQEYEYEQDPLVRVVSSQVVLVVVQVPDDDVRRRFYEYEDEDLDPSSLLCQAGGQEYEYECNNQVSVPHNDQVSSCVVSVVSYHVFHKYKYADPQQAIWIATPVGDIETDGADADPGFGHLRCLVSQLVSQLVVCVVVPDDSNVSSNRSRVLSNVPRVDPRRNPSD

Secondary structure (DSSP, 8-state):
--EEEEES--EEEEEEEESSPPPTT-----SEEEEEEE-HHHHHHHHHHHHT--EEEE-EE-SSHHHHHHHHHHHHHT-B-TT-EE-SS----EEEEEEETTT--EEEE--S--PPPPPHHHHHTS-GGGEEEEEEESSSHHHHHHHHHHHHHHHHTS-GGGPPEEEEEE-S--GGGGGGGGSSSEEEE-HHHHHHTT--SHHHHHHHHGGGSPTT-EEEEE-GGG-EEEE-TT--EEEE-----SS----TTHHHHHHHHHHHHHHTT--HHHHHHHHHHHHHHHTTSSSSGGG-

Radius of gyration: 18.52 Å; Cα contacts (8 Å, |Δi|>4): 672; chains: 1; bounding box: 44×40×49 Å